Protein AF-A0A7C6RHB0-F1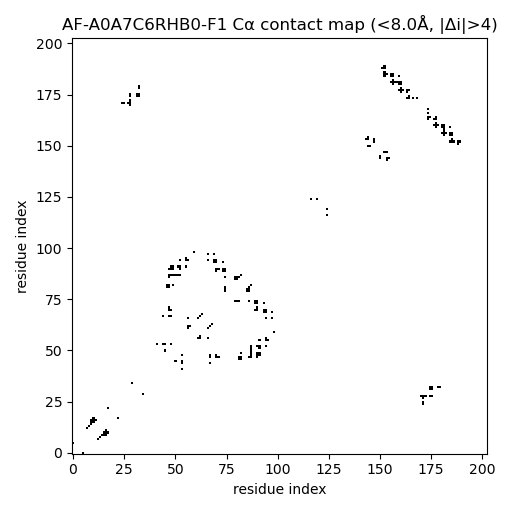 (afdb_monomer)

Foldseek 3Di:
DPPVVVVVCVCPVVVVPPDPVVVVLVVLLCCLQCVVVVVVVCVVCCQQQPDLRSVLCVVLDPCVPFLSVQLVVQCVVVVHDTNDPVSNVSSNVSSVVSSVVVVVVVVVCVVVVVVVLVPDDPVVNVVCVVCVVVVVVVVVLVVQCVPPPDNVLSVQLVVQLVVLCPDPDPNSCSSSCSNVVSVVRSVVVVVVVVVPPVVPPDD

Radius of gyration: 21.9 Å; Cα contacts (8 Å, |Δi|>4): 139; chains: 1; bounding box: 57×53×53 Å

Secondary structure (DSSP, 8-state):
--HHHHHHIIIIIS-----HHHHHHHHHHHHHHHHHHHHHHHHHHHHHHHHHHHHHHHHH--IIIIIHHHHHHHHHHTTPPTTSHHHHHHHHHHHHHHHHHHHHHHHHHHHHHHHHHHHS-HHHHHHHHHHHHHHHHHHHHHHHHHHSSSHHHHHHHHHHHHHHHTSSS-HHHHHHHHHHHHHHHHHHHHHHHHTTTTTSS--

Nearest PDB structures (foldseek):
  3t6g-assembly2_D  TM=3.014E-01  e=8.253E+00  Homo sapiens

Solvent-accessible surface area (backbone atoms only — not comparable to full-atom values): 10948 Å² total; per-residue (Å²): 127,65,72,74,51,52,61,51,35,43,24,70,71,68,62,62,55,77,50,73,67,49,53,51,47,54,48,50,29,48,44,58,59,43,47,64,52,66,59,50,49,57,69,68,44,33,55,60,24,32,75,69,23,41,56,54,35,67,73,71,46,64,38,82,87,49,43,49,57,45,24,52,52,46,19,60,76,67,74,36,58,76,73,35,74,66,16,28,56,42,13,32,53,38,43,53,53,50,50,56,52,48,52,52,51,51,52,52,50,50,58,51,48,55,52,51,58,71,74,47,57,69,70,61,54,54,49,47,67,73,43,47,65,62,49,53,53,50,51,51,52,52,48,48,35,70,69,34,96,46,52,67,34,38,52,48,16,51,52,49,21,53,56,39,60,70,47,99,59,60,68,50,58,27,47,30,48,15,51,53,49,12,52,51,51,22,50,52,51,51,55,60,65,53,62,65,63,73,69,73,79,74,128

Mean predicted aligned error: 12.33 Å

pLDDT: mean 76.4, std 14.57, range [35.47, 94.69]

S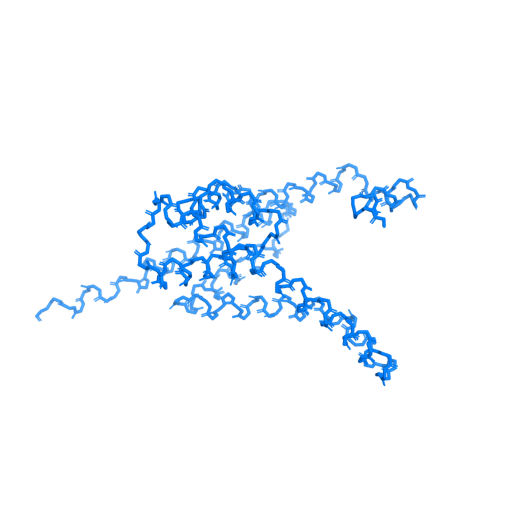equence (203 aa):
MPDHAAGLYLSFGLGAWPGIDAVRRAFLAIAAFVGVIWVIEPISYFPMLGVSGTYMSFLSGNIGNMRLPVVIACQNAVDAETATKKAEVVAVIGIAVSVIVNIGFVLAMVLLGTYILSVLPEFAVAMLKNYTLPAIFAAVFVMFINTAKQRLHAVVAIGVGLAILALPLSEVINVTAAGVSGIIASLLVATLTKAPEEKAGKN

Structure (mmCIF, N/CA/C/O backbone):
data_AF-A0A7C6RHB0-F1
#
_entry.id   AF-A0A7C6RHB0-F1
#
loop_
_atom_site.group_PDB
_atom_site.id
_atom_site.type_symbol
_atom_site.label_atom_id
_atom_site.label_alt_id
_atom_site.label_comp_id
_atom_site.label_asym_id
_atom_site.label_entity_id
_atom_site.label_seq_id
_atom_site.pdbx_PDB_ins_code
_atom_site.Cartn_x
_atom_site.Cartn_y
_atom_site.Cartn_z
_atom_site.occupancy
_atom_site.B_iso_or_equiv
_atom_site.a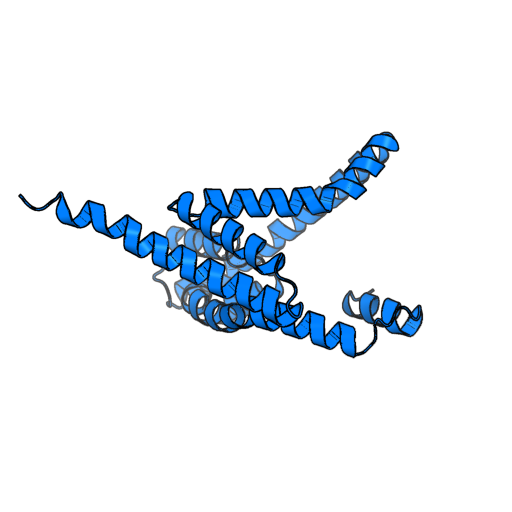uth_seq_id
_atom_site.auth_comp_id
_atom_site.auth_asym_id
_atom_site.auth_atom_id
_atom_site.pdbx_PDB_model_num
ATOM 1 N N . MET A 1 1 ? 11.726 -17.781 -6.786 1.00 45.25 1 MET A N 1
ATOM 2 C CA . MET A 1 1 ? 12.846 -17.079 -6.119 1.00 45.25 1 MET A CA 1
ATOM 3 C C . MET A 1 1 ? 12.223 -16.035 -5.214 1.00 45.25 1 MET A C 1
ATOM 5 O O . MET A 1 1 ? 11.311 -15.385 -5.697 1.00 45.25 1 MET A O 1
ATOM 9 N N . PRO A 1 2 ? 12.617 -15.914 -3.937 1.00 46.69 2 PRO A N 1
ATOM 10 C CA .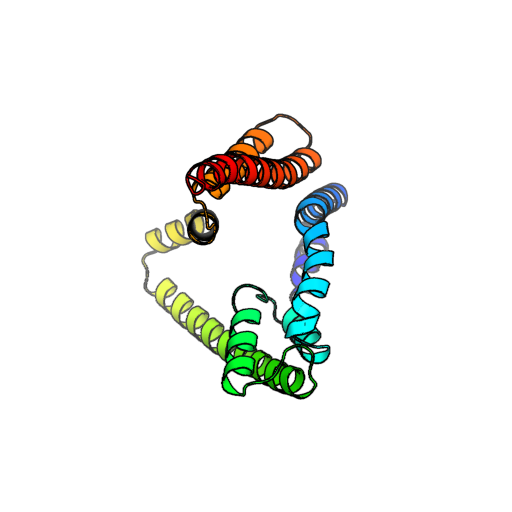 PRO A 1 2 ? 12.042 -14.900 -3.058 1.00 46.69 2 PRO A CA 1
ATOM 11 C C . PRO A 1 2 ? 12.389 -13.518 -3.620 1.00 46.69 2 PRO A C 1
ATOM 13 O O . PRO A 1 2 ? 13.541 -13.270 -3.971 1.00 46.69 2 PRO A O 1
ATOM 16 N N . ASP A 1 3 ? 11.405 -12.635 -3.745 1.00 47.16 3 ASP A N 1
ATOM 17 C CA . ASP A 1 3 ? 11.486 -11.404 -4.548 1.00 47.16 3 ASP A CA 1
ATOM 18 C C . ASP A 1 3 ? 12.577 -10.425 -4.067 1.00 47.16 3 ASP A C 1
ATOM 20 O O . ASP A 1 3 ? 13.119 -9.630 -4.834 1.00 47.16 3 ASP A O 1
ATOM 24 N N . HIS A 1 4 ? 12.998 -10.554 -2.807 1.00 50.59 4 HIS A N 1
ATOM 25 C CA . HIS A 1 4 ? 14.111 -9.809 -2.203 1.00 50.59 4 HIS A CA 1
ATOM 26 C C . HIS A 1 4 ? 15.481 -10.231 -2.761 1.00 50.59 4 HIS A C 1
ATOM 28 O O . HIS A 1 4 ? 16.419 -9.434 -2.809 1.00 50.59 4 HIS A O 1
ATOM 34 N N . ALA A 1 5 ? 15.602 -11.484 -3.206 1.00 53.75 5 ALA A N 1
ATOM 35 C CA . ALA A 1 5 ? 16.815 -11.999 -3.820 1.00 53.75 5 ALA A CA 1
ATOM 36 C C . ALA A 1 5 ? 16.984 -11.475 -5.245 1.00 53.75 5 ALA A C 1
ATOM 38 O O . ALA A 1 5 ? 18.115 -11.354 -5.684 1.00 53.75 5 ALA A O 1
ATOM 39 N N . ALA A 1 6 ? 15.909 -11.116 -5.955 1.00 59.97 6 ALA A N 1
ATOM 40 C CA . ALA A 1 6 ? 16.010 -10.618 -7.325 1.00 59.97 6 ALA A CA 1
ATOM 41 C C . ALA A 1 6 ? 16.743 -9.271 -7.385 1.00 59.97 6 ALA A C 1
ATOM 43 O O . ALA A 1 6 ? 17.676 -9.126 -8.165 1.00 59.97 6 ALA A O 1
ATOM 44 N N . GLY A 1 7 ? 16.398 -8.313 -6.519 1.00 65.00 7 GLY A N 1
ATOM 45 C CA . GLY A 1 7 ? 17.077 -7.011 -6.475 1.00 65.00 7 GLY A CA 1
ATOM 46 C C . GLY A 1 7 ? 18.545 -7.115 -6.046 1.00 65.00 7 GLY A C 1
ATOM 47 O O . GLY A 1 7 ? 19.418 -6.504 -6.662 1.00 65.00 7 GLY A O 1
ATOM 48 N N . LEU A 1 8 ? 18.831 -7.943 -5.036 1.00 69.69 8 LEU A N 1
ATOM 49 C CA . LEU A 1 8 ? 20.198 -8.207 -4.574 1.00 69.69 8 LEU A CA 1
ATOM 50 C C . LEU A 1 8 ? 21.012 -9.005 -5.603 1.00 69.69 8 LEU A C 1
ATOM 52 O O . LEU A 1 8 ? 22.188 -8.726 -5.794 1.00 69.69 8 LEU A O 1
ATOM 56 N N . TYR A 1 9 ? 20.398 -9.954 -6.308 1.00 72.12 9 TYR A N 1
ATOM 57 C CA . TYR A 1 9 ? 21.036 -10.739 -7.364 1.00 72.12 9 TYR A CA 1
ATOM 58 C C . TYR A 1 9 ? 21.281 -9.908 -8.625 1.00 72.12 9 TYR A C 1
ATOM 60 O O . TYR A 1 9 ? 22.355 -9.992 -9.205 1.00 72.12 9 TYR A O 1
ATOM 68 N N . LEU A 1 10 ? 20.347 -9.039 -9.018 1.00 70.56 10 LEU A N 1
ATOM 69 C CA . LEU A 1 10 ? 20.563 -8.067 -10.093 1.00 70.56 10 LEU A CA 1
ATOM 70 C C . LEU A 1 10 ? 21.722 -7.123 -9.743 1.00 70.56 10 LEU A C 1
ATOM 72 O O . LEU A 1 10 ? 22.604 -6.879 -10.560 1.00 70.56 10 LEU A O 1
ATOM 76 N N . SER A 1 11 ? 21.759 -6.659 -8.495 1.00 70.75 11 SER A N 1
ATOM 77 C CA . SER A 1 11 ? 22.781 -5.739 -8.000 1.00 70.75 11 SER A CA 1
ATOM 78 C C . SER A 1 11 ? 24.174 -6.367 -7.881 1.00 70.75 11 SER A C 1
ATOM 80 O O . SER A 1 11 ? 25.142 -5.832 -8.414 1.00 70.75 11 SER A O 1
ATOM 82 N N . PHE A 1 12 ? 24.288 -7.495 -7.176 1.00 76.62 12 PHE A N 1
ATOM 83 C CA . PHE A 1 12 ? 25.567 -8.108 -6.799 1.00 76.62 12 PHE A CA 1
ATOM 84 C C . PHE A 1 12 ? 25.925 -9.337 -7.641 1.00 76.62 12 PHE A C 1
ATOM 86 O O . PHE A 1 12 ? 27.103 -9.617 -7.829 1.00 76.62 12 PHE A O 1
ATOM 93 N N . GLY A 1 13 ? 24.933 -10.063 -8.162 1.00 75.00 13 GLY A N 1
ATOM 94 C CA . GLY A 1 13 ? 25.137 -11.229 -9.031 1.00 75.00 13 GLY A CA 1
ATOM 95 C C . GLY A 1 13 ? 25.341 -10.861 -10.504 1.00 75.00 13 GLY A C 1
ATOM 96 O O . GLY A 1 13 ? 26.200 -11.438 -11.160 1.00 75.00 13 GLY A O 1
ATOM 97 N N . LEU A 1 14 ? 24.593 -9.876 -11.013 1.00 77.00 14 LEU A N 1
ATOM 98 C CA . LEU A 1 14 ? 24.715 -9.338 -12.379 1.00 77.00 14 LEU A CA 1
ATOM 99 C C . LEU A 1 14 ? 25.527 -8.034 -12.450 1.00 77.00 14 LEU A C 1
ATOM 101 O O . LEU A 1 14 ? 25.676 -7.459 -13.525 1.00 77.00 14 LEU A O 1
ATOM 105 N N . GLY A 1 15 ? 26.056 -7.563 -11.316 1.00 75.31 15 GLY A N 1
ATOM 106 C CA . GLY A 1 15 ? 26.894 -6.364 -11.245 1.00 75.31 15 GLY A CA 1
ATOM 107 C C . GLY A 1 15 ? 26.161 -5.049 -11.533 1.00 75.31 15 GLY A C 1
ATOM 108 O O . GLY A 1 15 ? 26.818 -4.025 -11.700 1.00 75.31 15 GLY A O 1
ATOM 109 N N . ALA A 1 16 ? 24.823 -5.034 -11.567 1.00 76.81 16 ALA A N 1
ATOM 110 C CA . ALA A 1 16 ? 24.021 -3.835 -11.823 1.00 76.81 16 ALA A CA 1
ATOM 111 C C . ALA A 1 16 ? 23.843 -2.954 -10.569 1.00 76.81 16 ALA A C 1
ATOM 113 O O . ALA A 1 16 ? 22.800 -2.328 -10.387 1.00 76.81 16 ALA A O 1
ATOM 114 N N . TRP A 1 17 ? 24.834 -2.926 -9.670 1.00 79.19 17 TRP A N 1
ATOM 115 C CA . TRP A 1 17 ? 24.787 -2.127 -8.448 1.00 79.19 17 TRP A CA 1
ATOM 116 C C . TRP A 1 17 ? 24.847 -0.630 -8.791 1.00 79.19 17 TRP A C 1
ATOM 118 O O . TRP A 1 17 ? 25.877 -0.155 -9.273 1.00 79.19 17 TRP A O 1
ATOM 128 N N . PRO A 1 18 ? 23.794 0.151 -8.496 1.00 74.12 18 PRO A N 1
ATOM 129 C CA . PRO A 1 18 ? 23.730 1.563 -8.874 1.00 74.12 18 PRO A CA 1
ATOM 130 C C . PRO A 1 18 ? 24.576 2.480 -7.967 1.00 74.12 18 PRO A C 1
ATOM 132 O O . PRO A 1 18 ? 24.547 3.699 -8.118 1.00 74.12 18 PRO A O 1
ATOM 135 N N . GLY A 1 19 ? 25.331 1.918 -7.014 1.00 82.88 19 GLY A N 1
ATOM 136 C CA . GLY A 1 19 ? 26.093 2.673 -6.022 1.00 82.88 19 GLY A CA 1
ATOM 137 C C . GLY A 1 19 ? 25.243 3.103 -4.823 1.00 82.88 19 GLY A C 1
ATOM 138 O O . GLY A 1 19 ? 24.045 3.369 -4.936 1.00 82.88 19 GLY A O 1
ATOM 139 N N . ILE A 1 20 ? 25.877 3.220 -3.650 1.00 82.88 20 ILE A N 1
ATOM 140 C CA . ILE A 1 20 ? 25.197 3.637 -2.409 1.00 82.88 20 ILE A CA 1
ATOM 141 C C . ILE A 1 20 ? 24.566 5.034 -2.535 1.00 82.88 20 ILE A C 1
ATOM 143 O O . ILE A 1 20 ? 23.554 5.331 -1.901 1.00 82.88 20 ILE A O 1
ATOM 147 N N . ASP A 1 21 ? 25.128 5.870 -3.409 1.00 79.00 21 ASP A N 1
ATOM 148 C CA . ASP A 1 21 ? 24.669 7.228 -3.669 1.00 79.00 21 ASP A CA 1
ATOM 149 C C . ASP A 1 21 ? 23.313 7.297 -4.373 1.00 79.00 21 ASP A C 1
ATOM 151 O O . ASP A 1 21 ? 22.496 8.157 -4.039 1.00 79.00 21 ASP A O 1
ATOM 155 N N . ALA A 1 22 ? 23.047 6.389 -5.310 1.00 78.69 22 ALA A N 1
ATOM 156 C CA . ALA A 1 22 ? 21.744 6.292 -5.956 1.00 78.69 22 ALA A CA 1
ATOM 157 C C . ALA A 1 22 ? 20.700 5.731 -4.982 1.00 78.69 22 ALA A C 1
ATOM 159 O O . ALA A 1 22 ? 19.603 6.276 -4.863 1.00 78.69 22 ALA A O 1
ATOM 160 N N . VAL A 1 23 ? 21.076 4.700 -4.215 1.00 82.56 23 VAL A N 1
ATOM 161 C CA . VAL A 1 23 ? 20.200 4.074 -3.214 1.00 82.56 23 VAL A CA 1
ATOM 162 C C . VAL A 1 23 ? 19.770 5.084 -2.153 1.00 82.56 23 VAL A C 1
ATOM 164 O O . VAL A 1 23 ? 18.578 5.208 -1.881 1.00 82.56 23 VAL A O 1
ATOM 167 N N . ARG A 1 24 ? 20.708 5.863 -1.591 1.00 82.31 24 ARG A N 1
ATOM 168 C CA . ARG A 1 24 ? 20.370 6.873 -0.574 1.00 82.31 24 ARG A CA 1
ATOM 169 C C . ARG A 1 24 ? 19.457 7.966 -1.124 1.00 82.31 24 ARG A C 1
ATOM 171 O O . ARG A 1 24 ? 18.553 8.387 -0.415 1.00 82.31 24 ARG A O 1
ATOM 178 N N . ARG A 1 25 ? 19.662 8.420 -2.369 1.00 77.12 25 ARG A N 1
ATOM 179 C CA . ARG A 1 25 ? 18.833 9.468 -2.991 1.00 77.12 25 ARG A CA 1
ATOM 180 C C . ARG A 1 25 ? 17.415 8.972 -3.247 1.00 77.12 25 ARG A C 1
ATOM 182 O O . ARG A 1 25 ? 16.468 9.653 -2.865 1.00 77.12 25 ARG A O 1
ATOM 189 N N . ALA A 1 26 ? 17.280 7.776 -3.818 1.00 75.50 26 ALA A N 1
ATOM 190 C CA . ALA A 1 26 ? 15.985 7.145 -4.049 1.00 75.50 26 ALA A CA 1
ATOM 191 C C . ALA A 1 26 ? 15.242 6.891 -2.729 1.00 75.50 26 ALA A C 1
ATOM 193 O O . ALA A 1 26 ? 14.066 7.228 -2.606 1.00 75.50 26 ALA A O 1
ATOM 194 N N . PHE A 1 27 ? 15.941 6.371 -1.715 1.00 82.56 27 PHE A N 1
ATOM 195 C CA . PHE A 1 27 ? 15.366 6.163 -0.390 1.00 82.56 27 PHE A CA 1
ATOM 196 C C . PHE A 1 27 ? 14.894 7.476 0.235 1.00 82.56 27 PHE A C 1
ATOM 198 O O . PHE A 1 27 ? 13.757 7.542 0.686 1.00 82.56 27 PHE A O 1
ATOM 205 N N . LEU A 1 28 ? 15.724 8.528 0.233 1.00 81.50 28 LEU A N 1
ATOM 206 C CA . LEU A 1 28 ? 15.347 9.807 0.837 1.00 81.50 28 LEU A CA 1
ATOM 207 C C . LEU A 1 28 ? 14.154 10.446 0.120 1.00 81.50 28 LEU A C 1
ATOM 209 O O . LEU A 1 28 ? 13.281 10.994 0.784 1.00 81.50 28 LEU A O 1
ATOM 213 N N . ALA A 1 29 ? 14.089 10.348 -1.211 1.00 74.06 29 ALA A N 1
ATOM 214 C CA . ALA A 1 29 ? 12.965 10.861 -1.989 1.00 74.06 29 ALA A CA 1
ATOM 215 C C . ALA A 1 29 ? 11.649 10.145 -1.634 1.00 74.06 29 ALA A C 1
ATOM 217 O 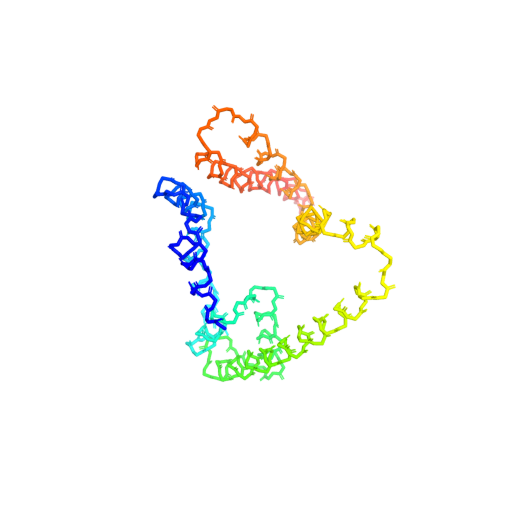O . ALA A 1 29 ? 10.636 10.799 -1.386 1.00 74.06 29 ALA A O 1
ATOM 218 N N . ILE A 1 30 ? 11.668 8.810 -1.539 1.00 73.88 30 ILE A N 1
ATOM 219 C CA . ILE A 1 30 ? 10.487 8.024 -1.149 1.00 73.88 30 ILE A CA 1
ATOM 220 C C . ILE A 1 30 ? 10.128 8.279 0.318 1.00 73.88 30 ILE A C 1
ATOM 222 O O . ILE A 1 30 ? 8.962 8.497 0.635 1.00 73.88 30 ILE A O 1
ATOM 226 N N . ALA A 1 31 ? 11.115 8.285 1.214 1.00 78.88 31 ALA A N 1
ATOM 227 C CA . ALA A 1 31 ? 10.911 8.516 2.639 1.00 78.88 31 ALA A CA 1
ATOM 228 C C . ALA A 1 31 ? 10.342 9.911 2.913 1.00 78.88 31 ALA A C 1
ATOM 230 O O . ALA A 1 31 ? 9.486 10.061 3.776 1.00 78.88 31 ALA A O 1
ATOM 231 N N . ALA A 1 32 ? 10.758 10.928 2.163 1.00 75.44 32 ALA A N 1
ATOM 232 C CA . ALA A 1 32 ? 10.217 12.269 2.318 1.00 75.44 32 ALA A CA 1
ATOM 233 C C . ALA A 1 32 ? 8.780 12.398 1.784 1.00 75.44 32 ALA A C 1
ATOM 235 O O . ALA A 1 32 ? 7.982 13.139 2.353 1.00 75.44 32 ALA A O 1
ATOM 236 N N . PHE A 1 33 ? 8.429 11.652 0.731 1.00 68.69 33 PHE A N 1
ATOM 237 C CA . PHE A 1 33 ? 7.073 11.638 0.179 1.00 68.69 33 PHE A CA 1
ATOM 238 C C . PHE A 1 33 ? 6.092 10.798 1.017 1.00 68.69 33 PHE A C 1
ATOM 240 O O . PHE A 1 33 ? 4.991 11.248 1.325 1.00 68.69 33 PHE A O 1
ATOM 247 N N . VAL A 1 34 ? 6.487 9.583 1.409 1.00 72.88 34 VAL A N 1
ATOM 248 C CA . VAL A 1 34 ? 5.608 8.590 2.057 1.00 72.88 34 VAL A CA 1
ATOM 249 C C . VAL A 1 34 ? 5.798 8.539 3.574 1.00 72.88 34 VAL A C 1
ATOM 251 O O . VAL A 1 34 ? 4.915 8.072 4.284 1.00 72.88 34 VAL A O 1
ATOM 254 N N . GLY A 1 35 ? 6.911 9.034 4.118 1.00 76.69 35 GLY A N 1
ATOM 255 C CA . GLY A 1 35 ? 7.276 8.829 5.526 1.00 76.69 35 GLY A CA 1
ATOM 256 C C . GLY A 1 35 ? 6.275 9.392 6.531 1.00 76.69 35 GLY A C 1
ATOM 257 O O . GLY A 1 35 ? 6.061 8.791 7.578 1.00 76.69 35 GLY A O 1
ATOM 258 N N . VAL A 1 36 ? 5.600 10.497 6.202 1.00 75.06 36 VAL A N 1
ATOM 259 C CA . VAL A 1 36 ? 4.525 11.050 7.044 1.00 75.06 36 VAL A CA 1
ATOM 260 C C . VAL A 1 36 ? 3.297 10.135 7.025 1.00 75.06 36 VAL 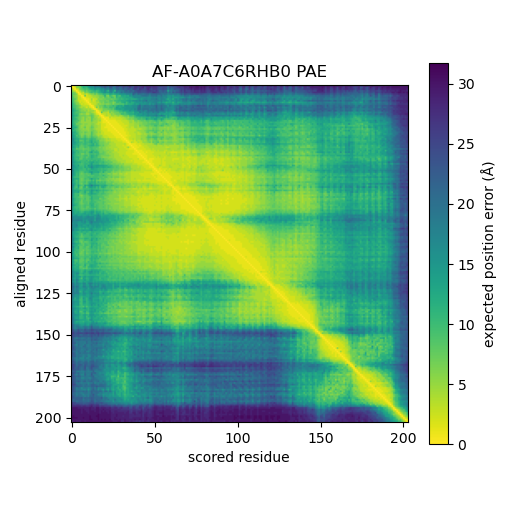A C 1
ATOM 262 O O . VAL A 1 36 ? 2.759 9.785 8.076 1.00 75.06 36 VAL A O 1
ATOM 265 N N . ILE A 1 37 ? 2.888 9.697 5.832 1.00 74.75 37 ILE A N 1
ATOM 266 C CA . ILE A 1 37 ? 1.766 8.769 5.627 1.00 74.75 37 ILE A CA 1
ATOM 267 C C . ILE A 1 37 ? 2.040 7.443 6.347 1.00 74.75 37 ILE A C 1
ATOM 269 O O . ILE A 1 37 ? 1.142 6.893 6.974 1.00 74.75 37 ILE A O 1
ATOM 273 N N . TRP A 1 38 ? 3.294 6.992 6.361 1.00 79.00 38 TRP A N 1
ATOM 274 C CA . TRP A 1 38 ? 3.714 5.747 7.000 1.00 79.00 38 TRP A CA 1
ATOM 275 C C . TRP A 1 38 ? 3.451 5.702 8.513 1.00 79.00 38 TRP A C 1
ATOM 277 O O . TRP A 1 38 ? 3.230 4.626 9.062 1.00 79.00 38 TRP A O 1
ATOM 287 N N . VAL A 1 39 ? 3.425 6.857 9.185 1.00 81.31 39 VAL A N 1
ATOM 288 C CA . VAL A 1 39 ? 3.076 6.961 10.613 1.00 81.31 39 VAL A CA 1
ATOM 289 C C . VAL A 1 39 ? 1.576 7.182 10.807 1.00 81.31 39 VAL A C 1
ATOM 291 O O . VAL A 1 39 ? 0.972 6.609 11.713 1.00 81.31 39 VAL A O 1
ATOM 294 N N . ILE A 1 40 ? 0.959 8.000 9.954 1.00 80.44 40 ILE A N 1
ATOM 295 C CA . ILE A 1 40 ? -0.452 8.384 10.089 1.00 80.44 40 ILE A CA 1
ATOM 296 C C . ILE A 1 40 ? -1.391 7.224 9.733 1.00 80.44 40 ILE A C 1
ATOM 298 O O . ILE A 1 40 ? -2.408 7.035 10.402 1.00 80.44 40 ILE A O 1
ATOM 302 N N . GLU A 1 41 ? -1.066 6.434 8.708 1.00 83.94 41 GLU A N 1
ATOM 303 C CA . GLU A 1 41 ? -1.917 5.344 8.219 1.00 83.94 41 GLU A CA 1
ATOM 304 C C . GLU A 1 41 ? -2.173 4.253 9.263 1.00 83.94 41 GLU A C 1
ATOM 306 O O . GLU A 1 41 ? -3.346 3.961 9.510 1.00 83.94 41 GLU A O 1
ATOM 311 N N . PRO A 1 42 ? -1.150 3.669 9.925 1.00 82.38 42 PRO A N 1
ATOM 312 C CA . PRO A 1 42 ? -1.387 2.670 10.959 1.00 82.38 42 PRO A CA 1
ATOM 313 C C . PRO A 1 42 ? -2.307 3.195 12.058 1.00 82.38 42 PRO A C 1
ATOM 315 O O . PRO A 1 42 ? -3.272 2.527 12.409 1.00 82.38 42 PRO A O 1
ATOM 318 N N . ILE A 1 43 ? -2.061 4.413 12.550 1.00 86.81 43 ILE A N 1
ATOM 319 C CA . ILE A 1 43 ? -2.849 5.024 13.631 1.00 86.81 43 ILE A CA 1
ATOM 320 C C . ILE A 1 43 ? -4.303 5.231 13.192 1.00 86.81 43 ILE A C 1
ATOM 322 O O . ILE A 1 43 ? -5.225 4.982 13.964 1.00 86.81 43 ILE A O 1
ATOM 326 N N . SER A 1 44 ? -4.508 5.653 11.944 1.00 86.19 44 SER A N 1
ATOM 327 C CA . SER A 1 44 ? -5.837 5.945 11.398 1.00 86.19 44 SER A CA 1
ATOM 328 C C . SER A 1 44 ? -6.656 4.682 11.131 1.00 86.19 44 SER A C 1
ATOM 330 O O . SER A 1 44 ? -7.868 4.677 11.338 1.00 86.19 44 SER A O 1
ATOM 332 N N . TYR A 1 45 ? -6.016 3.601 10.679 1.00 87.44 45 TYR A N 1
ATOM 333 C CA . TYR A 1 45 ? -6.716 2.361 10.339 1.00 87.44 45 TYR A CA 1
ATOM 334 C C . TYR A 1 45 ? -6.866 1.403 11.521 1.00 87.44 45 TYR A C 1
ATOM 336 O O . TYR A 1 45 ? -7.793 0.590 11.529 1.00 87.44 45 TYR A O 1
ATOM 344 N N . PHE A 1 46 ? -6.005 1.507 12.536 1.00 87.50 46 PHE A N 1
ATOM 345 C CA . PHE A 1 46 ? -6.008 0.609 13.689 1.00 87.50 46 PHE A CA 1
ATOM 346 C C . PHE A 1 46 ? -7.379 0.467 14.380 1.00 87.50 46 PHE A C 1
ATOM 348 O O . PHE A 1 46 ? -7.773 -0.674 14.630 1.00 87.50 46 PHE A O 1
ATOM 355 N N . PRO A 1 47 ? -8.166 1.540 14.621 1.00 86.06 47 PRO A N 1
ATOM 356 C CA . PRO A 1 47 ? -9.476 1.415 15.267 1.00 86.06 47 PRO A CA 1
ATOM 357 C C . PRO A 1 47 ? -10.476 0.555 14.483 1.00 86.06 47 PRO A C 1
ATOM 359 O O . PRO A 1 47 ? -11.351 -0.074 15.077 1.00 86.06 47 PRO A O 1
ATOM 362 N N . MET A 1 48 ? -10.351 0.523 13.153 1.00 86.12 48 MET A N 1
ATOM 363 C CA . MET A 1 48 ? -11.243 -0.244 12.282 1.00 86.12 48 MET A CA 1
ATOM 364 C C . MET A 1 48 ? -10.756 -1.673 12.063 1.00 86.12 48 MET A C 1
ATOM 366 O O . MET A 1 48 ? -11.574 -2.586 11.991 1.00 86.12 48 MET A O 1
ATOM 370 N N . LEU A 1 49 ? -9.440 -1.877 11.960 1.00 86.94 49 LEU A N 1
ATOM 371 C CA . LEU A 1 49 ? -8.850 -3.175 11.620 1.00 86.94 49 LEU A CA 1
ATOM 372 C C . LEU A 1 49 ? -8.555 -4.056 12.848 1.00 86.94 49 LEU A C 1
ATOM 374 O O . LEU A 1 49 ? -8.541 -5.280 12.722 1.00 86.94 49 LEU A O 1
ATOM 378 N N . GLY A 1 50 ? -8.283 -3.465 14.015 1.00 87.88 50 GLY A N 1
ATOM 379 C CA . GLY A 1 50 ? -7.797 -4.187 15.196 1.00 87.88 50 GLY A CA 1
ATOM 380 C C . GLY A 1 50 ? -6.365 -4.716 15.036 1.00 87.88 50 GLY A C 1
ATOM 381 O O . GLY A 1 50 ? -5.688 -4.431 14.045 1.00 87.88 50 GLY A O 1
ATOM 382 N N . VAL A 1 51 ? -5.871 -5.498 15.999 1.00 88.00 51 VAL A N 1
ATOM 383 C CA . VAL A 1 51 ? -4.460 -5.935 16.036 1.00 88.00 51 VAL A CA 1
ATOM 384 C C . VAL A 1 51 ? -4.167 -6.914 14.901 1.00 88.00 51 VAL A C 1
ATOM 386 O O . VAL A 1 51 ? -3.252 -6.711 14.099 1.00 88.00 51 VAL A O 1
ATOM 389 N N . SER A 1 52 ? -4.974 -7.971 14.807 1.00 86.56 52 SER A N 1
ATOM 390 C CA . SER A 1 52 ? -4.769 -9.031 13.816 1.00 86.56 52 SER A CA 1
ATOM 391 C C . SER A 1 52 ? -5.083 -8.553 12.393 1.00 86.56 52 SER A C 1
ATOM 393 O O . SER A 1 52 ? -4.331 -8.846 11.459 1.00 86.56 52 SER A O 1
ATOM 395 N N . GLY A 1 53 ? -6.135 -7.744 12.225 1.00 86.44 53 GLY A N 1
ATOM 396 C CA . GLY A 1 53 ? -6.499 -7.182 10.926 1.00 86.44 53 GLY A CA 1
ATOM 397 C C . GLY A 1 53 ? -5.464 -6.186 10.407 1.00 86.44 53 GLY A C 1
ATOM 398 O O . GLY A 1 53 ? -5.167 -6.184 9.211 1.00 86.44 53 GLY A O 1
ATOM 399 N N . THR A 1 54 ? -4.847 -5.399 11.294 1.00 88.81 54 THR A N 1
ATOM 400 C CA . THR A 1 54 ? -3.729 -4.513 10.939 1.00 88.81 54 THR A CA 1
ATOM 401 C C . THR A 1 54 ? -2.556 -5.331 10.404 1.00 88.81 54 THR A C 1
ATOM 403 O O . THR A 1 54 ? -2.099 -5.077 9.293 1.00 88.81 54 THR A O 1
ATOM 406 N N . TYR A 1 55 ? -2.128 -6.376 11.119 1.00 89.31 55 TYR A N 1
ATOM 407 C CA . TYR A 1 55 ? -1.038 -7.243 10.660 1.00 89.31 55 TYR A CA 1
ATOM 408 C C . TYR A 1 55 ? -1.297 -7.831 9.262 1.00 89.31 55 TYR A C 1
ATOM 410 O O . TYR A 1 55 ? -0.463 -7.694 8.365 1.00 89.31 55 TYR A O 1
ATOM 418 N N . MET A 1 56 ? -2.478 -8.418 9.038 1.00 88.81 56 MET A N 1
ATOM 419 C CA . MET A 1 56 ? -2.826 -8.991 7.731 1.00 88.81 56 MET A CA 1
ATOM 420 C C . MET A 1 56 ? -2.913 -7.931 6.625 1.00 88.81 56 MET A C 1
ATOM 422 O O . MET A 1 56 ? -2.465 -8.167 5.502 1.00 88.81 56 MET A O 1
ATOM 426 N N . SER A 1 57 ? -3.467 -6.757 6.930 1.00 87.56 57 SER A N 1
ATOM 427 C CA . SER A 1 57 ? -3.640 -5.678 5.953 1.00 87.56 57 SER A CA 1
ATOM 428 C C . SER A 1 57 ? -2.306 -5.065 5.532 1.00 87.56 57 SER A C 1
ATOM 430 O O . SER A 1 57 ? -2.119 -4.789 4.350 1.00 87.56 57 SER A O 1
ATOM 432 N N . PHE A 1 58 ? -1.356 -4.904 6.457 1.00 87.25 58 PHE A N 1
ATOM 433 C CA . PHE A 1 58 ? -0.017 -4.402 6.135 1.00 87.25 58 PHE A CA 1
ATOM 434 C C . PHE A 1 58 ? 0.816 -5.404 5.333 1.00 87.25 58 PHE A C 1
ATOM 436 O O . PHE A 1 58 ? 1.578 -4.987 4.465 1.00 87.25 58 PHE A O 1
ATOM 443 N N . LEU A 1 59 ? 0.637 -6.709 5.555 1.00 87.50 59 LEU A N 1
ATOM 444 C CA . LEU A 1 59 ? 1.286 -7.731 4.730 1.00 87.50 59 LEU A CA 1
ATOM 445 C C . LEU A 1 59 ? 0.680 -7.832 3.331 1.00 87.50 59 LEU A C 1
ATOM 447 O O . LEU A 1 59 ? 1.404 -7.984 2.352 1.00 87.50 59 LEU A O 1
ATOM 451 N N . SER A 1 60 ? -0.647 -7.759 3.224 1.00 84.19 60 SER A N 1
ATOM 452 C CA . SER A 1 60 ? -1.314 -7.875 1.929 1.00 84.19 60 SER A CA 1
ATOM 453 C C . SER A 1 60 ? -1.299 -6.579 1.112 1.00 84.19 60 SER A C 1
ATOM 455 O O . SER A 1 60 ? -1.503 -6.640 -0.103 1.00 84.19 60 SER A O 1
ATOM 457 N N . GLY A 1 61 ? -1.142 -5.423 1.752 1.00 85.69 61 GLY A N 1
ATOM 458 C CA . GLY A 1 61 ? -1.245 -4.119 1.112 1.00 85.69 61 GLY A CA 1
ATOM 459 C C . GLY A 1 61 ? -2.664 -3.752 0.657 1.00 85.69 61 GLY A C 1
ATOM 460 O O . GLY A 1 61 ? -3.665 -4.379 1.017 1.00 85.69 61 GLY A O 1
ATOM 461 N N . ASN A 1 62 ? -2.739 -2.684 -0.145 1.00 85.69 62 ASN A N 1
ATOM 462 C CA . ASN A 1 62 ? -3.974 -2.103 -0.689 1.00 85.69 62 ASN A CA 1
ATOM 463 C C . ASN A 1 62 ? -5.060 -1.818 0.374 1.00 85.69 62 ASN A C 1
ATOM 465 O O . ASN A 1 62 ? -6.253 -2.072 0.171 1.00 85.69 62 ASN A O 1
ATOM 469 N N . ILE A 1 63 ? -4.622 -1.310 1.532 1.00 87.75 63 ILE A N 1
ATOM 470 C CA . ILE A 1 63 ? -5.467 -1.133 2.717 1.00 87.75 63 ILE A CA 1
ATOM 471 C C . ILE A 1 63 ? -6.595 -0.140 2.428 1.00 87.75 63 ILE A C 1
ATOM 473 O O . ILE A 1 63 ? -7.764 -0.509 2.507 1.00 87.75 63 ILE A O 1
ATOM 477 N N . GLY A 1 64 ? -6.249 1.090 2.037 1.00 82.19 64 GLY A N 1
ATOM 478 C CA . GLY A 1 64 ? -7.214 2.178 1.863 1.00 82.19 64 GLY A CA 1
ATOM 479 C C . GLY A 1 64 ? -8.234 1.954 0.743 1.00 82.19 64 GLY A C 1
ATOM 480 O O . GLY A 1 64 ? -9.406 2.266 0.929 1.00 82.19 64 GLY A O 1
ATOM 481 N N . ASN A 1 65 ? -7.834 1.371 -0.396 1.00 83.62 65 ASN A N 1
ATOM 482 C CA . ASN A 1 65 ? -8.746 1.261 -1.544 1.00 83.62 65 ASN A CA 1
ATOM 483 C C . ASN A 1 65 ? -9.644 0.021 -1.500 1.00 83.62 65 ASN A C 1
ATOM 485 O O . ASN A 1 65 ? -10.690 0.019 -2.140 1.00 83.62 65 ASN A O 1
ATOM 489 N N . MET A 1 66 ? -9.241 -1.045 -0.798 1.00 88.19 66 MET A N 1
ATOM 490 C CA . MET A 1 66 ? -9.974 -2.314 -0.846 1.00 88.19 66 MET A CA 1
ATOM 491 C C . MET A 1 66 ? -10.203 -2.947 0.525 1.00 88.19 66 MET A C 1
ATOM 493 O O . MET A 1 66 ? -11.320 -3.368 0.808 1.00 88.19 66 MET A O 1
ATOM 497 N N . ARG A 1 67 ? -9.193 -3.025 1.401 1.00 90.56 67 ARG A N 1
ATOM 498 C CA . ARG A 1 67 ? -9.359 -3.729 2.690 1.00 90.56 67 ARG A CA 1
ATOM 499 C C . ARG A 1 67 ? -10.253 -2.953 3.650 1.00 90.56 67 ARG A C 1
ATOM 501 O O . ARG A 1 67 ? -11.172 -3.525 4.224 1.00 90.56 67 ARG A O 1
ATOM 508 N N . LEU A 1 68 ? -10.017 -1.652 3.779 1.00 91.38 68 LEU A N 1
ATOM 509 C CA . LEU A 1 68 ? -10.791 -0.770 4.640 1.00 91.38 68 LEU A CA 1
ATOM 510 C C . LEU A 1 68 ? -12.286 -0.750 4.269 1.00 91.38 68 LEU A C 1
ATOM 512 O O . LEU A 1 68 ? -13.095 -1.009 5.158 1.00 91.38 68 LEU A O 1
ATOM 516 N N . PRO A 1 69 ? -12.697 -0.537 3.000 1.00 91.19 69 PRO A N 1
ATOM 517 C CA . PRO A 1 69 ? -14.115 -0.581 2.643 1.00 91.19 69 PRO A CA 1
ATOM 518 C C . PRO A 1 69 ? -14.755 -1.961 2.842 1.00 91.19 69 PRO A C 1
ATOM 520 O O . PRO A 1 69 ? -15.913 -2.022 3.247 1.00 91.19 69 PRO A O 1
ATOM 523 N N . VAL A 1 70 ? -14.023 -3.064 2.629 1.00 92.44 70 VAL A N 1
ATOM 524 C CA . VAL A 1 70 ? -14.533 -4.413 2.945 1.00 92.44 70 VAL A CA 1
ATOM 525 C C . VAL A 1 70 ? -14.797 -4.558 4.441 1.00 92.44 70 VAL A C 1
ATOM 527 O O . VAL A 1 70 ? -15.854 -5.043 4.826 1.00 92.44 70 VAL A O 1
ATOM 530 N N . VAL A 1 71 ? -13.874 -4.098 5.289 1.00 93.31 71 VAL A N 1
ATOM 531 C CA . VAL A 1 71 ? -14.041 -4.147 6.747 1.00 93.31 71 VAL A CA 1
ATOM 532 C C . VAL A 1 71 ? -15.243 -3.325 7.195 1.00 93.31 71 VAL A C 1
ATOM 534 O O . VAL A 1 71 ? -16.057 -3.838 7.958 1.00 93.31 71 VAL A O 1
ATOM 537 N N . ILE A 1 72 ? -15.402 -2.105 6.673 1.00 91.88 72 ILE A N 1
ATOM 538 C CA . ILE A 1 72 ? -16.570 -1.255 6.948 1.00 91.88 72 ILE A CA 1
ATOM 539 C C . ILE A 1 72 ? -17.861 -1.983 6.553 1.00 91.88 72 ILE A C 1
ATOM 541 O O . ILE A 1 72 ? -18.801 -2.048 7.339 1.00 91.88 72 ILE A O 1
ATOM 545 N N . ALA A 1 73 ? -17.909 -2.573 5.355 1.00 93.81 73 ALA A N 1
ATOM 546 C CA . ALA A 1 73 ? -19.083 -3.304 4.885 1.00 93.81 73 ALA A CA 1
ATOM 547 C C . ALA A 1 73 ? -19.398 -4.523 5.768 1.00 93.81 73 ALA A C 1
ATOM 549 O O . ALA A 1 73 ? -20.556 -4.744 6.118 1.00 93.81 73 ALA A O 1
ATOM 550 N N . CYS A 1 74 ? -18.380 -5.287 6.171 1.00 92.62 74 CYS A N 1
ATOM 551 C CA . CYS A 1 74 ? -18.546 -6.433 7.058 1.00 92.62 74 CYS A CA 1
ATOM 552 C C . CYS A 1 74 ? -19.017 -6.017 8.457 1.00 92.62 74 CYS A C 1
ATOM 554 O O . CYS A 1 74 ? -19.913 -6.659 8.994 1.00 92.62 74 CYS A O 1
ATOM 556 N N . GLN A 1 75 ? -18.449 -4.954 9.036 1.00 92.81 75 GLN A N 1
ATOM 557 C CA . GLN A 1 75 ? -18.844 -4.433 10.351 1.00 92.81 75 GLN A CA 1
ATOM 558 C C . GLN A 1 75 ? -20.281 -3.898 10.340 1.00 92.81 75 GLN A C 1
ATOM 560 O O . GLN A 1 75 ? -21.044 -4.205 11.256 1.00 92.81 75 GLN A O 1
ATOM 565 N N . ASN A 1 76 ? -20.671 -3.194 9.273 1.00 92.94 76 ASN A N 1
ATOM 566 C CA . ASN A 1 76 ? -22.042 -2.720 9.075 1.00 92.94 76 ASN A CA 1
ATOM 567 C C . ASN A 1 76 ? -23.035 -3.877 8.900 1.00 92.94 76 ASN A C 1
ATOM 569 O O . ASN A 1 76 ? -24.133 -3.821 9.432 1.00 92.94 76 ASN A O 1
ATOM 573 N N . ALA A 1 77 ? -22.658 -4.950 8.198 1.00 93.12 77 ALA A N 1
ATOM 574 C CA . ALA A 1 77 ? -23.543 -6.097 7.967 1.00 93.12 77 ALA A CA 1
ATOM 575 C C . ALA A 1 77 ? -23.923 -6.861 9.248 1.00 93.12 77 ALA A C 1
ATOM 577 O O . ALA A 1 77 ? -24.883 -7.628 9.247 1.00 93.12 77 ALA A O 1
ATOM 578 N N . VAL A 1 78 ? -23.157 -6.687 10.327 1.00 91.31 78 VAL A N 1
ATOM 579 C CA . VAL A 1 78 ? -23.396 -7.348 11.615 1.00 91.31 78 VAL A CA 1
ATOM 580 C C . VAL A 1 78 ? -23.726 -6.363 12.734 1.00 91.31 78 VAL A C 1
ATOM 582 O O . VAL A 1 78 ? -23.744 -6.784 13.894 1.00 91.31 78 VAL A O 1
ATOM 585 N N . ASP A 1 79 ? -23.916 -5.078 12.420 1.00 90.50 79 ASP A N 1
ATOM 586 C CA . ASP A 1 79 ? -24.091 -3.988 13.387 1.00 90.50 79 ASP A CA 1
ATOM 587 C C . ASP A 1 79 ? -23.057 -4.064 14.526 1.00 90.50 79 ASP A C 1
ATOM 589 O O . ASP A 1 79 ? -23.381 -4.167 15.714 1.00 90.50 79 ASP A O 1
ATOM 593 N N . ALA A 1 80 ? -21.774 -4.151 14.163 1.00 89.50 80 ALA A N 1
ATOM 594 C CA . ALA A 1 80 ? -20.680 -4.131 15.126 1.00 89.50 80 ALA A CA 1
ATOM 595 C C . ALA A 1 80 ? -20.120 -2.715 15.261 1.00 89.50 80 ALA A C 1
ATOM 597 O O . ALA A 1 80 ? -19.649 -2.123 14.295 1.00 89.50 80 ALA A O 1
ATOM 598 N N . GLU A 1 81 ? -20.123 -2.202 16.488 1.00 86.50 81 GLU A N 1
ATOM 599 C CA . GLU A 1 81 ? -19.547 -0.900 16.804 1.00 86.50 81 GLU A CA 1
ATOM 600 C C . GLU A 1 81 ? -18.013 -0.952 16.689 1.00 86.50 81 GLU A C 1
ATOM 602 O O . GLU A 1 81 ? -17.375 -1.922 17.123 1.00 86.50 81 GLU A O 1
ATOM 607 N N . THR A 1 82 ? -17.411 0.067 16.073 1.00 83.12 82 THR A N 1
ATOM 608 C CA . THR A 1 82 ? -15.959 0.150 15.849 1.00 83.12 82 THR A CA 1
ATOM 609 C C . THR A 1 82 ? -15.192 0.069 17.174 1.00 83.12 82 THR A C 1
ATOM 611 O O . THR A 1 82 ? -15.682 0.498 18.214 1.00 83.12 82 THR A O 1
ATOM 614 N N . ALA A 1 83 ? -13.978 -0.490 17.149 1.00 82.50 83 ALA A N 1
ATOM 615 C CA . ALA A 1 83 ? -13.147 -0.729 18.335 1.00 82.50 83 ALA A CA 1
ATOM 616 C C . ALA A 1 83 ? -13.730 -1.710 19.384 1.00 82.50 83 ALA A C 1
ATOM 618 O O . ALA A 1 83 ? -13.224 -1.796 20.503 1.00 82.50 83 ALA A O 1
ATOM 619 N N . THR A 1 84 ? -14.742 -2.512 19.028 1.00 88.75 84 THR A N 1
ATOM 620 C CA . THR A 1 84 ? -15.208 -3.644 19.852 1.00 88.75 84 THR A CA 1
ATOM 621 C C . THR A 1 84 ? -14.562 -4.970 19.436 1.00 88.75 84 THR A C 1
ATOM 623 O O . THR A 1 84 ? -14.164 -5.158 18.286 1.00 88.75 84 THR A O 1
ATOM 626 N N . LYS A 1 85 ? -14.535 -5.960 20.345 1.00 87.75 85 LYS A N 1
ATOM 627 C CA . LYS A 1 85 ? -14.060 -7.327 20.027 1.00 87.75 85 LYS A CA 1
ATOM 628 C C . LYS A 1 85 ? -14.842 -7.969 18.876 1.00 87.75 85 LYS A C 1
ATOM 630 O O . LYS A 1 85 ? -14.268 -8.690 18.067 1.00 87.75 85 LYS A O 1
ATOM 635 N N . LYS A 1 86 ? -16.152 -7.706 18.792 1.00 87.94 86 LYS A N 1
ATOM 636 C CA . LYS A 1 86 ? -17.012 -8.206 17.708 1.00 87.94 86 LYS A CA 1
ATOM 637 C C . LYS A 1 86 ? -16.584 -7.613 16.361 1.00 87.94 86 LYS A C 1
ATOM 639 O O . LYS A 1 86 ? -16.443 -8.359 15.395 1.00 87.94 86 LYS A O 1
ATOM 644 N N . ALA A 1 87 ? -16.334 -6.303 16.314 1.00 89.12 87 ALA A N 1
ATOM 645 C CA . ALA A 1 87 ? -15.866 -5.619 15.111 1.00 89.12 87 ALA A CA 1
ATOM 646 C C . ALA A 1 87 ? -14.478 -6.099 14.665 1.00 89.12 87 ALA A C 1
ATOM 648 O O . ALA A 1 87 ? -14.259 -6.256 13.465 1.00 89.12 87 ALA A O 1
ATOM 649 N N . GLU A 1 88 ? -13.573 -6.386 15.606 1.00 90.75 88 GLU A N 1
ATOM 650 C CA . GLU A 1 88 ? -12.241 -6.921 15.298 1.00 90.75 88 GLU A CA 1
ATOM 651 C C . GLU A 1 88 ? -12.312 -8.325 14.682 1.00 90.75 88 GLU A C 1
ATOM 653 O O . GLU A 1 88 ? -11.712 -8.566 13.637 1.00 90.75 88 GLU A O 1
ATOM 658 N N . VAL A 1 89 ? -13.088 -9.245 15.267 1.00 92.31 89 VAL A N 1
ATOM 659 C CA . VAL A 1 89 ? -13.238 -10.609 14.722 1.00 92.31 89 VAL A CA 1
ATOM 660 C C . VAL A 1 89 ? -13.791 -10.571 13.296 1.00 92.31 89 VAL A C 1
ATOM 662 O O . VAL A 1 89 ? -13.289 -11.253 12.403 1.00 92.31 89 VAL A O 1
ATOM 665 N N . VAL A 1 90 ? -14.804 -9.738 13.067 1.00 93.00 90 VAL A N 1
ATOM 666 C CA . VAL A 1 90 ? -15.444 -9.588 11.756 1.00 93.00 90 VAL A CA 1
ATOM 667 C C . VAL A 1 90 ? -14.498 -8.925 10.753 1.00 93.00 90 VAL A C 1
ATOM 669 O O . VAL A 1 90 ? -14.430 -9.366 9.605 1.00 93.00 90 VAL A O 1
ATOM 672 N N . ALA A 1 91 ? -13.717 -7.928 11.182 1.00 92.25 91 ALA A N 1
ATOM 673 C CA . ALA A 1 91 ? -12.692 -7.300 10.353 1.00 92.25 91 ALA A CA 1
ATOM 674 C C . ALA A 1 91 ? -11.642 -8.315 9.892 1.00 92.25 91 ALA A C 1
ATOM 676 O O . ALA A 1 91 ? -11.335 -8.375 8.704 1.00 92.25 91 ALA A O 1
ATOM 677 N N . VAL A 1 92 ? -11.133 -9.152 10.800 1.00 93.06 92 VAL A N 1
ATOM 678 C CA . VAL A 1 92 ? -10.126 -10.177 10.484 1.00 93.06 92 VAL A CA 1
ATOM 679 C C . VAL A 1 92 ? -10.647 -11.165 9.443 1.00 93.06 92 VAL A C 1
ATOM 681 O O . VAL A 1 92 ? -9.961 -11.433 8.457 1.00 93.06 92 VAL A O 1
ATOM 684 N N . ILE A 1 93 ? -11.873 -11.667 9.615 1.00 93.88 93 ILE A N 1
ATOM 685 C CA . ILE A 1 93 ? -12.495 -12.588 8.652 1.00 93.88 93 ILE A CA 1
ATOM 686 C C . ILE A 1 93 ? -12.685 -11.894 7.297 1.00 93.88 93 ILE A C 1
ATOM 688 O O . ILE A 1 93 ? -12.320 -12.454 6.263 1.00 93.88 93 ILE A O 1
ATOM 692 N N . GLY A 1 94 ? -13.199 -10.660 7.297 1.00 93.12 94 GLY A N 1
ATOM 693 C CA . GLY A 1 94 ? -13.395 -9.869 6.082 1.00 93.12 94 GLY A CA 1
ATOM 694 C C . GLY A 1 94 ? -12.090 -9.635 5.319 1.00 93.12 94 GLY A C 1
ATOM 695 O O . GLY A 1 94 ? -12.035 -9.837 4.105 1.00 93.12 94 GLY A O 1
ATOM 696 N N . ILE A 1 95 ? -11.012 -9.288 6.027 1.00 94.12 95 ILE A N 1
ATOM 697 C CA . ILE A 1 95 ? -9.679 -9.109 5.441 1.00 94.12 95 ILE A CA 1
ATOM 698 C C . ILE A 1 95 ? -9.169 -10.433 4.876 1.00 94.12 95 ILE A C 1
ATOM 700 O O . ILE A 1 95 ? -8.756 -10.462 3.720 1.00 94.12 95 ILE A O 1
ATOM 704 N N . ALA A 1 96 ? -9.239 -11.532 5.631 1.00 93.56 96 ALA A N 1
ATOM 705 C CA . ALA A 1 96 ? -8.754 -12.835 5.180 1.00 93.56 96 ALA A CA 1
ATOM 706 C C . ALA A 1 96 ? -9.447 -13.296 3.887 1.00 93.56 96 ALA A C 1
ATOM 708 O O . ALA A 1 96 ? -8.781 -13.654 2.912 1.00 93.56 96 ALA A O 1
ATOM 709 N N . VAL A 1 97 ? -10.781 -13.211 3.836 1.00 94.38 97 VAL A N 1
ATOM 710 C CA . VAL A 1 97 ? -11.561 -13.547 2.633 1.00 94.38 97 VAL A CA 1
ATOM 711 C C . VAL A 1 97 ? -11.197 -12.616 1.482 1.00 94.38 97 VAL A C 1
ATOM 713 O O . VAL A 1 97 ? -10.938 -13.072 0.368 1.00 94.38 97 VAL A O 1
ATOM 716 N N . SER A 1 98 ? -11.107 -11.314 1.752 1.00 94.69 98 SER A N 1
ATOM 717 C CA . SER A 1 98 ? -10.696 -10.331 0.757 1.00 94.69 98 SER A CA 1
ATOM 718 C C . SER A 1 98 ? -9.323 -10.683 0.172 1.00 94.69 98 SER A C 1
ATOM 720 O O . SER A 1 98 ? -9.096 -10.482 -1.022 1.00 94.69 98 SER A O 1
ATOM 722 N N . VAL A 1 99 ? -8.363 -11.151 0.982 1.00 93.38 99 VAL A N 1
ATOM 723 C CA . VAL A 1 99 ? -7.000 -11.484 0.523 1.00 93.38 99 VAL A CA 1
ATOM 724 C C . VAL A 1 99 ? -7.048 -12.658 -0.440 1.00 93.38 99 VAL A C 1
ATOM 726 O O . VAL A 1 99 ? -6.525 -12.552 -1.547 1.00 93.38 99 VAL A O 1
ATOM 729 N N . ILE A 1 100 ? -7.742 -13.728 -0.058 1.00 94.31 100 ILE A N 1
ATOM 730 C CA . ILE A 1 100 ? -7.887 -14.934 -0.880 1.00 94.31 100 ILE A CA 1
ATOM 731 C C . ILE A 1 100 ? -8.550 -14.600 -2.220 1.00 94.31 100 ILE A C 1
ATOM 733 O O . ILE A 1 100 ? -8.034 -14.966 -3.277 1.00 94.31 100 ILE A O 1
ATOM 737 N N . VAL A 1 101 ? -9.659 -13.857 -2.190 1.00 94.44 101 VAL A N 1
ATOM 738 C CA . VAL A 1 101 ? -10.387 -13.463 -3.405 1.00 94.44 101 VAL A CA 1
ATOM 739 C C . VAL A 1 101 ? -9.513 -12.588 -4.301 1.00 94.44 101 VAL A C 1
ATOM 741 O O . VAL A 1 101 ? -9.438 -12.822 -5.506 1.00 94.44 101 VAL A O 1
ATOM 744 N N . ASN A 1 102 ? -8.802 -11.615 -3.728 1.00 93.19 102 ASN A N 1
ATOM 745 C CA . ASN A 1 102 ? -7.918 -10.742 -4.493 1.00 93.19 102 ASN A CA 1
ATOM 746 C C . ASN A 1 102 ? -6.795 -11.521 -5.189 1.00 93.19 102 ASN A C 1
ATOM 748 O O . ASN A 1 102 ? -6.566 -11.301 -6.374 1.00 93.19 102 ASN A O 1
ATOM 752 N N . ILE A 1 103 ? -6.154 -12.465 -4.495 1.00 92.69 103 ILE A N 1
ATOM 753 C CA . ILE A 1 103 ? -5.127 -13.329 -5.093 1.00 92.69 103 ILE A CA 1
ATOM 754 C C . ILE A 1 103 ? -5.720 -14.152 -6.242 1.00 92.69 103 ILE A C 1
ATOM 756 O O . ILE A 1 103 ? -5.115 -14.221 -7.310 1.00 92.69 103 ILE A O 1
ATOM 760 N N . GLY A 1 104 ? -6.915 -14.722 -6.061 1.00 94.69 104 GLY A N 1
ATOM 761 C CA . GLY A 1 104 ? -7.602 -15.477 -7.111 1.00 94.69 104 GLY A CA 1
ATOM 762 C C . GLY A 1 104 ? -7.860 -14.643 -8.370 1.00 94.69 104 GLY A C 1
ATOM 763 O O . GLY A 1 104 ? -7.548 -15.079 -9.478 1.00 94.69 104 GLY A O 1
ATOM 764 N N . PHE A 1 105 ? -8.358 -13.414 -8.208 1.00 93.88 105 PHE A N 1
ATOM 765 C CA . PHE A 1 105 ? -8.581 -12.497 -9.329 1.00 93.88 105 PHE A CA 1
ATOM 766 C C . PHE A 1 105 ? -7.283 -12.063 -10.008 1.00 93.88 105 PHE A C 1
ATOM 768 O O . PHE A 1 105 ? -7.222 -12.038 -11.235 1.00 93.88 105 PHE A O 1
ATOM 775 N N . VAL A 1 106 ? -6.243 -11.741 -9.235 1.00 92.50 106 VAL A N 1
ATOM 776 C CA . VAL A 1 106 ? -4.934 -11.372 -9.791 1.00 92.50 106 VAL A CA 1
ATOM 777 C C . VAL A 1 106 ? -4.354 -12.534 -10.590 1.00 92.50 106 VAL A C 1
ATOM 779 O O . VAL A 1 106 ? -3.897 -12.328 -11.710 1.00 92.50 106 VAL A O 1
ATOM 782 N N . LEU A 1 107 ? -4.436 -13.761 -10.072 1.00 94.38 107 LEU A N 1
ATOM 783 C CA . LEU A 1 107 ? -3.975 -14.950 -10.782 1.00 94.38 107 LEU A CA 1
ATOM 784 C C . LEU A 1 107 ? -4.730 -15.145 -12.102 1.00 94.38 107 LEU A C 1
ATOM 786 O O . LEU A 1 107 ? -4.101 -15.320 -13.144 1.00 94.38 107 LEU A O 1
ATOM 790 N N . ALA A 1 108 ? -6.062 -15.061 -12.079 1.00 94.44 108 ALA A N 1
ATOM 791 C CA . ALA A 1 108 ? -6.878 -15.167 -13.286 1.00 94.44 108 ALA A CA 1
ATOM 792 C C . ALA A 1 108 ? -6.523 -14.076 -14.311 1.00 94.44 108 ALA A C 1
ATOM 794 O O . ALA A 1 108 ? -6.343 -14.376 -15.489 1.00 94.44 108 ALA A O 1
ATOM 795 N N . MET A 1 109 ? -6.352 -12.829 -13.864 1.00 92.06 109 MET A N 1
ATOM 796 C CA . MET A 1 109 ? -5.944 -11.708 -14.715 1.00 92.06 109 MET A CA 1
ATOM 797 C C . MET A 1 109 ? -4.561 -11.909 -15.330 1.00 92.06 109 MET A C 1
ATOM 799 O O . MET A 1 109 ? -4.370 -11.584 -16.497 1.00 92.06 109 MET A O 1
ATOM 803 N N . VAL A 1 110 ? -3.603 -12.460 -14.584 1.00 92.94 110 VAL A N 1
ATOM 804 C CA . VAL A 1 110 ? -2.265 -12.757 -15.112 1.00 92.94 110 VAL A CA 1
ATOM 805 C C . VAL A 1 110 ? -2.340 -13.849 -16.178 1.00 92.94 110 VAL A C 1
ATOM 807 O O . VAL A 1 110 ? -1.771 -13.671 -17.250 1.00 92.94 110 VAL A O 1
ATOM 810 N N . LEU A 1 111 ? -3.073 -14.939 -15.931 1.00 93.62 111 LEU A N 1
ATOM 811 C CA . LEU A 1 111 ? -3.233 -16.032 -16.900 1.00 93.62 111 LEU A CA 1
ATOM 812 C C . LEU A 1 111 ? -3.966 -15.586 -18.173 1.00 93.62 111 LEU A C 1
ATOM 814 O O . LEU A 1 111 ? -3.569 -15.936 -19.282 1.00 93.62 111 LEU A O 1
ATOM 818 N N . LEU A 1 112 ? -5.023 -14.786 -18.028 1.00 93.38 112 LEU A N 1
ATOM 819 C CA . LEU A 1 112 ? -5.731 -14.206 -19.168 1.00 93.38 112 LEU A CA 1
ATOM 820 C C . LEU A 1 112 ? -4.855 -13.192 -19.907 1.00 93.38 112 LEU A C 1
ATOM 822 O O . LEU A 1 112 ? -4.819 -13.190 -21.134 1.00 93.38 112 LEU A O 1
ATOM 826 N N . GLY A 1 113 ? -4.117 -12.358 -19.175 1.00 88.62 113 GLY A N 1
ATOM 827 C CA . GLY A 1 113 ? -3.215 -11.361 -19.739 1.00 88.62 113 GLY A CA 1
ATOM 828 C C . GLY A 1 113 ? -2.104 -11.993 -20.572 1.00 88.62 113 GLY A C 1
ATOM 829 O O . GLY A 1 113 ? -1.846 -11.539 -21.683 1.00 88.62 113 GLY A O 1
ATOM 830 N N . THR A 1 114 ? -1.483 -13.073 -20.093 1.00 88.81 114 THR A N 1
ATOM 831 C CA . THR A 1 114 ? -0.448 -13.786 -20.857 1.00 88.81 114 THR A CA 1
ATOM 832 C C . THR A 1 114 ? -1.009 -14.447 -22.111 1.00 88.81 114 THR A C 1
ATOM 834 O O . THR A 1 114 ? -0.362 -14.390 -23.155 1.00 88.81 114 THR A O 1
ATOM 837 N N . TYR A 1 115 ? -2.219 -15.008 -22.046 1.00 90.94 115 TYR A N 1
ATOM 838 C CA . TYR A 1 115 ? -2.899 -15.559 -23.219 1.00 90.94 115 TYR A CA 1
ATOM 839 C C . TYR A 1 115 ? -3.256 -14.477 -24.248 1.00 90.94 115 TYR A C 1
ATOM 841 O O . TYR A 1 115 ? -3.003 -14.636 -25.436 1.00 90.94 115 TYR A O 1
ATOM 849 N N . ILE A 1 116 ? -3.791 -13.334 -23.815 1.00 88.69 116 ILE A N 1
ATOM 850 C CA . ILE A 1 116 ? -4.100 -12.220 -24.724 1.00 88.69 116 ILE A CA 1
ATOM 851 C C . ILE A 1 116 ? -2.823 -11.721 -25.410 1.00 88.69 116 ILE A C 1
ATOM 853 O O . ILE A 1 116 ? -2.820 -11.475 -26.616 1.00 88.69 116 ILE A O 1
ATOM 857 N N . LEU A 1 117 ? -1.722 -11.615 -24.662 1.00 87.19 117 LEU A N 1
ATOM 858 C CA . LEU A 1 117 ? -0.434 -11.191 -25.208 1.00 87.19 117 LEU A CA 1
ATOM 859 C C . LEU A 1 117 ? 0.143 -12.172 -26.237 1.00 87.19 117 LEU A C 1
ATOM 861 O O . LEU A 1 117 ? 0.883 -11.723 -27.106 1.00 87.19 117 LEU A O 1
ATOM 865 N N . SER A 1 118 ? -0.175 -13.471 -26.170 1.00 87.25 118 SER A N 1
ATOM 866 C CA . SER A 1 118 ? 0.320 -14.455 -27.144 1.00 87.25 118 SER A CA 1
ATOM 867 C C . SER A 1 118 ? -0.453 -14.457 -28.465 1.00 87.25 118 SER A C 1
ATOM 869 O O . SER A 1 118 ? 0.084 -14.891 -29.481 1.00 87.25 118 SER A O 1
ATOM 871 N N . VAL A 1 119 ? -1.693 -13.961 -28.466 1.00 91.94 119 VAL A N 1
ATOM 872 C CA . VAL A 1 119 ? -2.546 -13.863 -29.665 1.00 91.94 119 VAL A CA 1
ATOM 873 C C . VAL A 1 119 ? -2.391 -12.505 -30.367 1.00 91.94 119 VAL A C 1
ATOM 875 O O . VAL A 1 119 ? -2.724 -12.365 -31.544 1.00 91.94 119 VAL A O 1
ATOM 878 N N . LEU A 1 120 ? -1.879 -11.488 -29.667 1.00 88.88 120 LEU A N 1
ATOM 879 C CA . LEU A 1 120 ? -1.683 -10.149 -30.222 1.00 88.88 120 LEU A CA 1
ATOM 880 C C . LEU A 1 120 ? -0.492 -10.089 -31.205 1.00 88.88 120 LEU A C 1
ATOM 882 O O . LEU A 1 120 ? 0.558 -10.671 -30.936 1.00 88.88 120 LEU A O 1
ATOM 886 N N . PRO A 1 121 ? -0.593 -9.315 -32.304 1.00 89.94 121 PRO A N 1
ATOM 887 C CA . PRO A 1 121 ? 0.539 -9.064 -33.193 1.00 89.94 121 PRO A CA 1
ATOM 888 C C . PRO A 1 121 ? 1.655 -8.280 -32.485 1.00 89.94 121 PRO A C 1
ATOM 890 O O . PRO A 1 121 ? 1.391 -7.430 -31.629 1.00 89.94 121 PRO A O 1
ATOM 893 N N . GLU A 1 122 ? 2.907 -8.509 -32.895 1.00 87.56 122 GLU A N 1
ATOM 894 C CA . GLU A 1 122 ? 4.109 -7.954 -32.244 1.00 87.56 122 GLU A CA 1
ATOM 895 C C . GLU A 1 122 ? 4.071 -6.428 -32.075 1.00 87.56 122 GLU A C 1
ATOM 897 O O . GLU A 1 122 ? 4.476 -5.905 -31.035 1.00 87.56 122 GLU A O 1
ATOM 902 N N . PHE A 1 123 ? 3.512 -5.711 -33.056 1.00 88.44 123 PHE A N 1
ATOM 903 C CA . PHE A 1 123 ? 3.340 -4.259 -32.992 1.00 88.44 123 PHE A CA 1
ATOM 904 C C . PHE A 1 123 ? 2.492 -3.818 -31.786 1.00 88.44 123 PHE A C 1
ATOM 906 O O . PHE A 1 123 ? 2.859 -2.883 -31.074 1.00 88.44 123 PHE A O 1
ATOM 913 N N . ALA A 1 124 ? 1.384 -4.509 -31.507 1.00 85.00 124 ALA A N 1
ATOM 914 C CA . ALA A 1 124 ? 0.502 -4.167 -30.394 1.00 85.00 124 ALA A CA 1
ATOM 915 C C . ALA A 1 124 ? 1.162 -4.463 -29.037 1.00 85.00 124 ALA A C 1
ATOM 917 O O . ALA A 1 124 ? 1.032 -3.673 -28.102 1.00 85.00 124 ALA A O 1
ATOM 918 N N . VAL A 1 125 ? 1.931 -5.553 -28.940 1.00 84.94 125 VAL A N 1
ATOM 919 C CA . VAL A 1 125 ? 2.690 -5.902 -27.727 1.00 84.94 125 VAL A CA 1
ATOM 920 C C . VAL A 1 125 ? 3.780 -4.866 -27.437 1.00 84.94 125 VAL A C 1
ATOM 922 O O . VAL A 1 125 ? 3.961 -4.470 -26.283 1.00 84.94 125 VAL A O 1
ATOM 925 N N . ALA A 1 126 ? 4.488 -4.395 -28.467 1.00 85.31 126 ALA A N 1
ATOM 926 C CA . ALA A 1 126 ? 5.500 -3.348 -28.329 1.00 85.31 126 ALA A CA 1
ATOM 927 C C . ALA A 1 126 ? 4.889 -2.026 -27.835 1.00 85.31 126 ALA A C 1
ATOM 929 O O . ALA A 1 126 ? 5.415 -1.408 -26.906 1.00 85.31 126 ALA A O 1
ATOM 930 N N . MET A 1 127 ? 3.740 -1.631 -28.392 1.00 85.25 127 MET A N 1
ATOM 931 C CA . MET A 1 127 ? 3.005 -0.448 -27.937 1.00 85.25 127 MET A CA 1
ATOM 932 C C . MET A 1 127 ? 2.544 -0.597 -26.486 1.00 85.25 127 MET A C 1
ATOM 934 O O . MET A 1 127 ? 2.737 0.322 -25.691 1.00 85.25 127 MET A O 1
ATOM 938 N N . LEU A 1 128 ? 2.011 -1.762 -26.101 1.00 84.56 128 LEU A N 1
ATOM 939 C CA . LEU A 1 128 ? 1.609 -2.009 -24.718 1.00 84.56 128 LEU A CA 1
ATOM 940 C C . LEU A 1 128 ? 2.793 -1.809 -23.767 1.00 84.56 128 LEU A C 1
ATOM 942 O O . LEU A 1 128 ? 2.685 -1.042 -22.817 1.00 84.56 128 LEU A O 1
ATOM 946 N N . LYS A 1 129 ? 3.949 -2.423 -24.043 1.00 82.12 129 LYS A N 1
ATOM 947 C CA . LYS A 1 129 ? 5.142 -2.313 -23.185 1.00 82.12 129 LYS A CA 1
ATOM 948 C C . LYS A 1 129 ? 5.610 -0.867 -23.006 1.00 82.12 129 LYS A C 1
ATOM 950 O O . LYS A 1 129 ? 5.892 -0.462 -21.882 1.00 82.12 129 LYS A O 1
ATOM 955 N N . ASN A 1 130 ? 5.635 -0.086 -24.085 1.00 85.25 130 ASN A N 1
ATOM 956 C CA . ASN A 1 130 ? 6.126 1.293 -24.053 1.00 85.25 130 ASN A CA 1
ATOM 957 C C . ASN A 1 130 ? 5.148 2.268 -23.378 1.00 85.25 130 ASN A C 1
ATOM 959 O O . ASN A 1 130 ? 5.583 3.222 -22.735 1.00 85.25 130 ASN A O 1
ATOM 963 N N . TYR A 1 131 ? 3.836 2.029 -23.483 1.00 84.50 131 TYR A N 1
ATOM 964 C CA . TYR A 1 131 ? 2.811 2.939 -22.956 1.00 84.50 131 TYR A CA 1
ATOM 965 C C . TYR A 1 131 ? 2.148 2.477 -21.653 1.00 84.50 131 TYR A C 1
ATOM 967 O O . TYR A 1 131 ? 1.408 3.255 -21.053 1.00 84.50 131 TYR A O 1
ATOM 975 N N . THR A 1 132 ? 2.437 1.268 -21.158 1.00 83.44 132 THR A N 1
ATOM 976 C CA . THR A 1 132 ? 1.857 0.758 -19.899 1.00 83.44 132 THR A CA 1
ATOM 977 C C . THR A 1 132 ? 2.188 1.667 -18.719 1.00 83.44 132 THR A C 1
ATOM 979 O O . THR A 1 132 ? 1.295 2.031 -17.958 1.00 83.44 132 THR A O 1
ATOM 982 N N . LEU A 1 133 ? 3.452 2.078 -18.572 1.00 77.88 133 LEU A N 1
ATOM 983 C CA . LEU A 1 133 ? 3.866 2.905 -17.439 1.00 77.88 133 LEU A CA 1
ATOM 984 C C . LEU A 1 133 ? 3.188 4.297 -17.458 1.00 77.88 133 LEU A C 1
ATOM 986 O O . LEU A 1 133 ? 2.558 4.646 -16.457 1.00 77.88 133 LEU A O 1
ATOM 990 N N . PRO A 1 134 ? 3.201 5.059 -18.575 1.00 78.31 134 PRO A N 1
ATOM 991 C CA . PRO A 1 134 ? 2.410 6.286 -18.699 1.00 78.31 134 PRO A CA 1
ATOM 992 C C . PRO A 1 134 ? 0.909 6.089 -18.450 1.00 78.31 134 PRO A C 1
ATOM 994 O O . PRO A 1 134 ? 0.289 6.919 -17.790 1.00 78.31 134 PRO A O 1
ATOM 997 N N . ALA A 1 135 ? 0.320 4.996 -18.944 1.00 78.00 135 ALA A N 1
ATOM 998 C CA . ALA A 1 135 ? -1.104 4.716 -18.773 1.00 78.00 135 ALA A CA 1
ATOM 999 C C . ALA A 1 135 ? -1.478 4.471 -17.303 1.00 78.00 135 ALA A C 1
ATOM 1001 O O . ALA A 1 135 ? -2.508 4.968 -16.849 1.00 78.00 135 ALA A O 1
ATOM 1002 N N . ILE A 1 136 ? -0.631 3.771 -16.540 1.00 76.94 136 ILE A N 1
ATOM 1003 C CA . ILE A 1 136 ? -0.834 3.569 -15.098 1.00 76.94 136 ILE A CA 1
ATOM 1004 C C . ILE A 1 136 ? -0.803 4.914 -14.367 1.00 76.94 136 ILE A C 1
ATOM 1006 O O . ILE A 1 136 ? -1.711 5.206 -13.588 1.00 76.94 136 ILE A O 1
ATOM 1010 N N . PHE A 1 137 ? 0.184 5.770 -14.646 1.00 74.81 137 PHE A N 1
ATOM 1011 C CA . PHE A 1 137 ? 0.245 7.099 -14.031 1.00 74.81 137 PHE A CA 1
ATOM 1012 C C . PHE A 1 137 ? -0.936 7.991 -14.433 1.00 74.81 137 PHE A C 1
ATOM 1014 O O . PHE A 1 137 ? -1.483 8.691 -13.581 1.00 74.81 137 PHE A O 1
ATOM 1021 N N . ALA A 1 138 ? -1.384 7.929 -15.689 1.00 72.31 138 ALA A N 1
ATOM 1022 C CA . ALA A 1 138 ? -2.573 8.643 -16.147 1.00 72.31 138 ALA A CA 1
ATOM 1023 C C . ALA A 1 138 ? -3.852 8.150 -15.444 1.00 72.31 138 ALA A C 1
ATOM 1025 O O . ALA A 1 138 ? -4.686 8.958 -15.037 1.00 72.31 138 ALA A O 1
ATOM 1026 N N . ALA A 1 139 ? -4.000 6.839 -15.238 1.00 73.81 139 ALA A N 1
ATOM 1027 C CA . ALA A 1 139 ? -5.128 6.275 -14.501 1.00 73.81 139 ALA A CA 1
ATOM 1028 C C . ALA A 1 139 ? -5.131 6.722 -13.031 1.00 73.81 139 ALA A C 1
ATOM 1030 O O . ALA A 1 139 ? -6.169 7.131 -12.511 1.00 73.81 139 ALA A O 1
ATOM 1031 N N . VAL A 1 140 ? -3.965 6.718 -12.377 1.00 71.50 140 VAL A N 1
ATOM 1032 C CA . VAL A 1 140 ? -3.803 7.234 -11.008 1.00 71.50 140 VAL A CA 1
ATOM 1033 C C . VAL A 1 140 ? -4.139 8.727 -10.941 1.00 71.50 140 VAL A C 1
ATOM 1035 O O . VAL A 1 140 ? -4.846 9.158 -10.032 1.00 71.50 140 VAL A O 1
ATOM 1038 N N . PHE A 1 141 ? -3.710 9.515 -11.928 1.00 68.81 141 PHE A N 1
ATOM 1039 C CA . PHE A 1 141 ? -4.054 10.934 -12.043 1.00 68.81 141 PHE A CA 1
ATOM 1040 C C . PHE A 1 141 ? -5.574 11.153 -12.113 1.00 68.81 141 PHE A C 1
ATOM 1042 O O . PHE A 1 141 ? -6.128 11.946 -11.350 1.00 68.81 141 PHE A O 1
ATOM 1049 N N . VAL A 1 142 ? -6.274 10.396 -12.964 1.00 73.00 142 VAL A N 1
ATOM 1050 C CA . VAL A 1 142 ? -7.743 10.447 -13.064 1.00 73.00 142 VAL A CA 1
ATOM 1051 C C . VAL A 1 142 ? -8.408 10.003 -11.757 1.00 73.00 142 VAL A C 1
ATOM 1053 O O . VAL A 1 142 ? -9.390 10.614 -11.331 1.00 73.00 142 VAL A O 1
ATOM 1056 N N . MET A 1 143 ? -7.866 8.984 -11.086 1.00 66.31 143 MET A N 1
ATOM 1057 C CA . MET A 1 143 ? -8.361 8.519 -9.788 1.00 66.31 143 MET A CA 1
ATOM 1058 C C . MET A 1 143 ? -8.288 9.626 -8.729 1.00 66.31 143 MET A C 1
ATOM 1060 O O . MET A 1 143 ? -9.266 9.854 -8.021 1.00 66.31 143 MET A O 1
ATOM 1064 N N . PHE A 1 144 ? -7.181 10.369 -8.652 1.00 66.06 144 PHE A N 1
ATOM 1065 C CA . PHE A 1 144 ? -7.059 11.496 -7.723 1.00 66.06 144 PHE A CA 1
ATOM 1066 C C . PHE A 1 144 ? -8.035 12.635 -8.037 1.00 66.06 144 PHE A C 1
ATOM 1068 O O . PHE A 1 144 ? -8.608 13.212 -7.114 1.00 66.06 144 PHE A O 1
ATOM 1075 N N . ILE A 1 145 ? -8.283 12.929 -9.318 1.00 66.56 145 ILE A N 1
ATOM 1076 C CA . ILE A 1 145 ? -9.275 13.939 -9.723 1.00 66.56 145 ILE A CA 1
ATOM 1077 C C . ILE A 1 145 ? -10.694 13.525 -9.329 1.00 66.56 145 ILE A C 1
ATOM 1079 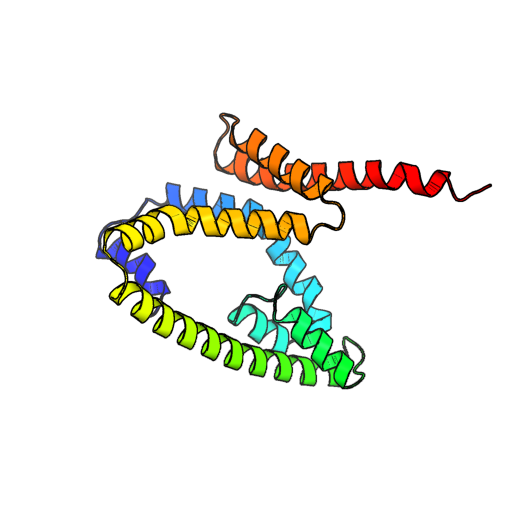O O . ILE A 1 145 ? -11.466 14.361 -8.860 1.00 66.56 145 ILE A O 1
ATOM 1083 N N . ASN A 1 146 ? -11.046 12.254 -9.523 1.00 64.94 146 ASN A N 1
ATOM 1084 C CA . ASN A 1 146 ? -12.396 11.761 -9.262 1.00 64.94 146 ASN A CA 1
ATOM 1085 C C . ASN A 1 146 ? -12.679 11.538 -7.771 1.00 64.94 146 ASN A C 1
ATOM 1087 O O . ASN A 1 146 ? -13.812 11.729 -7.338 1.00 64.94 146 ASN A O 1
ATOM 1091 N N . THR A 1 147 ? -11.667 11.170 -6.984 1.00 61.97 147 THR A N 1
ATOM 1092 C CA . THR A 1 147 ? -11.792 10.986 -5.529 1.00 61.97 147 THR A CA 1
ATOM 1093 C C . THR A 1 147 ? -11.761 12.319 -4.773 1.00 61.97 147 THR A C 1
ATOM 1095 O O . THR A 1 147 ? -12.334 12.433 -3.686 1.00 61.97 147 THR A O 1
ATOM 1098 N N . ALA A 1 148 ? -11.138 13.362 -5.331 1.00 59.03 148 ALA A N 1
ATOM 1099 C CA . ALA A 1 148 ? -11.171 14.688 -4.733 1.00 59.03 148 ALA A CA 1
ATOM 1100 C C . ALA A 1 148 ? -12.595 15.266 -4.782 1.00 59.03 148 ALA A C 1
ATOM 1102 O O . ALA A 1 148 ? -13.126 15.572 -5.849 1.00 59.03 148 ALA A O 1
ATOM 1103 N N . LYS A 1 149 ? -13.189 15.510 -3.603 1.00 55.22 149 LYS A N 1
ATOM 1104 C CA . LYS A 1 149 ? -14.486 16.206 -3.441 1.00 55.22 149 LYS A CA 1
ATOM 1105 C C . LYS A 1 149 ? -14.558 17.549 -4.188 1.00 55.22 149 LYS A C 1
ATOM 1107 O O . LYS A 1 149 ? -15.648 18.045 -4.443 1.00 55.22 149 LYS A O 1
ATOM 1112 N N . GLN A 1 150 ? -13.411 18.137 -4.518 1.00 59.00 150 GLN A N 1
ATOM 1113 C CA . GLN A 1 150 ? -13.264 19.372 -5.277 1.00 59.00 150 GLN A CA 1
ATOM 1114 C C . GLN A 1 150 ? -12.195 19.156 -6.357 1.00 59.00 150 GLN A C 1
ATOM 1116 O O . GLN A 1 150 ? -10.998 19.156 -6.070 1.00 59.00 150 GLN A O 1
ATOM 1121 N N . ARG A 1 151 ? -12.623 18.986 -7.616 1.00 59.69 151 ARG A N 1
ATOM 1122 C CA . ARG A 1 151 ? -11.739 18.735 -8.777 1.00 59.69 151 ARG A CA 1
ATOM 1123 C C . ARG A 1 151 ? -10.629 19.785 -8.923 1.00 59.69 151 ARG A C 1
ATOM 1125 O O . ARG A 1 151 ? -9.530 19.465 -9.364 1.00 59.69 151 ARG A O 1
ATOM 1132 N N . LEU A 1 152 ? -10.899 21.019 -8.490 1.00 61.06 152 LEU A N 1
ATOM 1133 C CA . LEU A 1 152 ? -9.941 22.124 -8.480 1.00 61.06 152 LEU A CA 1
ATOM 1134 C C . LEU A 1 152 ? -8.722 21.841 -7.577 1.00 61.06 152 LEU A C 1
ATOM 1136 O O . LEU A 1 152 ? -7.613 22.240 -7.909 1.00 61.06 152 LEU A O 1
ATOM 1140 N N . HIS A 1 153 ? -8.897 21.119 -6.463 1.00 64.19 153 HIS A N 1
ATOM 1141 C CA . HIS A 1 153 ? -7.813 20.827 -5.510 1.00 64.19 153 HIS A CA 1
ATOM 1142 C C . HIS A 1 153 ? -6.813 19.829 -6.083 1.00 64.19 153 HIS A C 1
ATOM 1144 O O . HIS A 1 153 ? -5.610 20.037 -5.956 1.00 64.19 153 HIS A O 1
ATOM 1150 N N . ALA A 1 154 ? -7.304 18.786 -6.756 1.00 61.50 154 ALA A N 1
ATOM 1151 C CA . ALA A 1 154 ? -6.453 17.799 -7.414 1.00 61.50 154 ALA A CA 1
ATOM 1152 C C . ALA A 1 154 ? -5.653 18.433 -8.560 1.00 61.50 154 ALA A C 1
ATOM 1154 O O . ALA A 1 154 ? -4.445 18.239 -8.652 1.00 61.50 154 ALA A O 1
ATOM 1155 N N . VAL A 1 155 ? -6.299 19.256 -9.394 1.00 67.31 155 VAL A N 1
ATOM 1156 C CA . VAL A 1 155 ? -5.628 19.926 -10.520 1.00 67.31 155 VAL A CA 1
ATOM 1157 C C . VAL A 1 155 ? -4.566 20.916 -10.032 1.00 67.31 155 VAL A C 1
ATOM 1159 O O . VAL A 1 155 ? -3.464 20.932 -10.576 1.00 67.31 155 VAL A O 1
ATOM 1162 N N . VAL A 1 156 ? -4.848 21.698 -8.983 1.00 65.50 156 VAL A N 1
ATOM 1163 C CA . VAL A 1 156 ? -3.871 22.643 -8.413 1.00 65.50 156 VAL A CA 1
ATOM 1164 C C . VAL A 1 156 ? -2.716 21.911 -7.730 1.00 65.50 156 VAL A C 1
ATOM 1166 O O . VAL A 1 156 ? -1.566 22.272 -7.962 1.00 65.50 156 VAL A O 1
ATOM 1169 N N . ALA A 1 157 ? -2.982 20.860 -6.949 1.00 63.94 157 ALA A N 1
ATOM 1170 C CA . ALA A 1 157 ? -1.931 20.069 -6.307 1.00 63.94 157 ALA A CA 1
ATOM 1171 C C . ALA A 1 157 ? -0.960 19.474 -7.335 1.00 63.94 157 ALA A C 1
ATOM 1173 O O . ALA A 1 157 ? 0.256 19.520 -7.152 1.00 63.94 157 ALA A O 1
ATOM 1174 N N . ILE A 1 158 ? -1.500 18.956 -8.440 1.00 66.31 158 ILE A N 1
ATOM 1175 C CA . ILE A 1 158 ? -0.700 18.316 -9.482 1.00 66.31 158 ILE A CA 1
ATOM 1176 C C . ILE A 1 158 ? 0.026 19.361 -10.334 1.00 66.31 158 ILE A C 1
ATOM 1178 O O . ILE A 1 158 ? 1.200 19.179 -10.645 1.00 66.31 158 ILE A O 1
ATOM 1182 N N . GLY A 1 159 ? -0.621 20.486 -10.652 1.00 70.44 159 GLY A N 1
ATOM 1183 C CA . GLY A 1 159 ? 0.010 21.596 -11.369 1.00 70.44 159 GLY A CA 1
ATOM 1184 C C . GLY A 1 159 ? 1.180 22.210 -10.595 1.00 70.44 159 GLY A C 1
ATOM 1185 O O . GLY A 1 159 ? 2.250 22.422 -11.161 1.00 70.44 159 GLY A O 1
ATOM 1186 N N . VAL A 1 160 ? 1.012 22.428 -9.288 1.00 68.38 160 VAL A N 1
ATOM 1187 C CA . VAL A 1 160 ? 2.074 22.933 -8.402 1.00 68.38 160 VAL A CA 1
ATOM 1188 C C . VAL A 1 160 ? 3.197 21.904 -8.248 1.00 68.38 160 VAL A C 1
ATOM 1190 O O . VAL A 1 160 ? 4.369 22.262 -8.359 1.00 68.38 160 VAL A O 1
ATOM 1193 N N . GLY A 1 161 ? 2.859 20.621 -8.078 1.00 64.31 161 GLY A N 1
ATOM 1194 C CA . GLY A 1 161 ? 3.849 19.547 -8.000 1.00 64.31 161 GLY A CA 1
ATOM 1195 C C . GLY A 1 161 ? 4.709 19.439 -9.265 1.00 64.31 161 GLY A C 1
ATOM 1196 O O . GLY A 1 161 ? 5.934 19.372 -9.173 1.00 64.31 161 GLY A O 1
ATOM 1197 N N . LEU A 1 162 ? 4.088 19.501 -10.448 1.00 67.50 162 LEU A N 1
ATOM 1198 C CA . LEU A 1 162 ? 4.786 19.484 -11.740 1.00 67.50 162 LEU A CA 1
ATOM 1199 C C . LEU A 1 162 ? 5.658 20.729 -11.955 1.00 67.50 162 LEU A C 1
ATOM 1201 O O . LEU A 1 162 ? 6.775 20.608 -12.454 1.00 67.50 162 LEU A O 1
ATOM 1205 N N . ALA A 1 163 ? 5.187 21.912 -11.552 1.00 67.19 163 ALA A N 1
ATOM 1206 C CA . ALA A 1 163 ? 5.957 23.150 -11.667 1.00 67.19 163 ALA A CA 1
ATOM 1207 C C . ALA A 1 163 ? 7.224 23.135 -10.795 1.00 67.19 163 ALA A C 1
ATOM 1209 O O . ALA A 1 163 ? 8.269 23.627 -11.213 1.00 67.19 163 ALA A O 1
ATOM 1210 N N . ILE A 1 164 ? 7.156 22.534 -9.605 1.00 64.31 164 ILE A N 1
ATOM 1211 C CA . ILE A 1 164 ? 8.304 22.424 -8.693 1.00 64.31 164 ILE A CA 1
ATOM 1212 C C . ILE A 1 164 ? 9.300 21.370 -9.172 1.00 64.31 164 ILE A C 1
ATOM 1214 O O . ILE A 1 164 ? 10.504 21.583 -9.078 1.00 64.31 164 ILE A O 1
ATOM 1218 N N . LEU A 1 165 ? 8.821 20.278 -9.771 1.00 63.69 165 LEU A N 1
ATOM 1219 C CA . LEU A 1 165 ? 9.681 19.287 -10.426 1.00 63.69 165 LEU A CA 1
ATOM 1220 C C . LEU A 1 165 ? 10.464 19.866 -11.620 1.00 63.69 165 LEU A C 1
ATOM 1222 O O . LEU A 1 165 ? 11.527 19.345 -11.944 1.00 63.69 165 LEU A O 1
ATOM 1226 N N . ALA A 1 166 ? 9.979 20.945 -12.245 1.00 66.12 166 ALA A N 1
ATOM 1227 C CA . ALA A 1 166 ? 10.661 21.634 -13.343 1.00 66.12 166 ALA A CA 1
ATOM 1228 C C . ALA A 1 166 ? 11.759 22.622 -12.888 1.00 66.12 166 ALA A C 1
ATOM 1230 O O . ALA A 1 166 ? 12.496 23.141 -13.728 1.00 66.12 166 ALA A O 1
ATOM 1231 N N . LEU A 1 167 ? 11.893 22.898 -11.583 1.00 69.31 167 LEU A N 1
ATOM 1232 C CA . LEU A 1 167 ? 12.948 23.771 -11.057 1.00 69.31 167 LEU A CA 1
ATOM 1233 C C . LEU A 1 167 ? 14.297 23.029 -11.001 1.00 69.31 167 LEU A C 1
ATOM 1235 O O . LEU A 1 167 ? 14.328 21.870 -10.589 1.00 69.31 167 LEU A O 1
ATOM 1239 N N . PRO A 1 168 ? 15.435 23.672 -11.328 1.00 58.88 168 PRO A N 1
ATOM 1240 C CA . PRO A 1 168 ? 16.760 23.045 -11.303 1.00 58.88 168 PRO A CA 1
ATOM 1241 C C . PRO A 1 168 ? 17.333 22.959 -9.872 1.00 58.88 168 PRO A C 1
ATOM 1243 O O . PRO A 1 168 ? 18.420 23.458 -9.588 1.00 58.88 168 PRO A O 1
ATOM 1246 N N . LEU A 1 169 ? 16.586 22.358 -8.945 1.00 60.66 169 LEU A N 1
ATOM 1247 C CA . LEU A 1 169 ? 17.035 22.053 -7.583 1.00 60.66 169 LEU A CA 1
ATOM 1248 C C . LEU A 1 169 ? 17.429 20.574 -7.477 1.00 60.66 169 LEU A C 1
ATOM 1250 O O . LEU A 1 169 ? 17.182 19.774 -8.380 1.00 60.66 169 LEU A O 1
ATOM 1254 N N . SER A 1 170 ? 18.064 20.193 -6.365 1.00 60.09 170 SER A N 1
ATOM 1255 C CA . SER A 1 170 ? 18.410 18.791 -6.136 1.00 60.09 170 SER A CA 1
ATOM 1256 C C . SER A 1 170 ? 17.146 17.921 -6.097 1.00 60.09 170 SER A C 1
ATOM 1258 O O . SER A 1 170 ? 16.143 18.264 -5.472 1.00 60.09 170 SER A O 1
ATOM 1260 N N . GLU A 1 171 ? 17.207 16.773 -6.769 1.00 58.78 171 GLU A N 1
ATOM 1261 C CA . GLU A 1 171 ? 16.081 15.857 -7.020 1.00 58.78 171 GLU A CA 1
ATOM 1262 C C . GLU A 1 171 ? 15.312 15.477 -5.739 1.00 58.78 171 GLU A C 1
ATOM 1264 O O . GLU A 1 171 ? 14.085 15.432 -5.709 1.00 58.78 171 GLU A O 1
ATOM 1269 N N . VAL A 1 172 ? 16.042 15.317 -4.634 1.00 56.12 172 VAL A N 1
ATOM 1270 C CA . VAL A 1 172 ? 15.506 14.997 -3.304 1.00 56.12 172 VAL A CA 1
ATOM 1271 C C . VAL A 1 172 ? 14.683 16.150 -2.711 1.00 56.12 172 VAL A C 1
ATOM 1273 O O . VAL A 1 172 ? 13.639 15.923 -2.094 1.00 56.12 172 VAL A O 1
ATOM 1276 N N . ILE A 1 173 ? 15.130 17.394 -2.906 1.00 59.84 173 ILE A N 1
ATOM 1277 C CA . ILE A 1 173 ? 14.421 18.584 -2.424 1.00 59.84 173 ILE A CA 1
ATOM 1278 C C . ILE A 1 173 ? 13.176 18.819 -3.280 1.00 59.84 173 ILE A C 1
ATOM 1280 O O . ILE A 1 173 ? 12.120 19.100 -2.725 1.00 59.84 173 ILE A O 1
ATOM 1284 N N . ASN A 1 174 ? 13.261 18.619 -4.598 1.00 63.38 174 ASN A N 1
ATOM 1285 C CA . ASN A 1 174 ? 12.129 18.804 -5.506 1.00 63.38 174 ASN A CA 1
ATOM 1286 C C . ASN A 1 174 ? 10.972 17.839 -5.249 1.00 63.38 174 ASN A C 1
ATOM 1288 O O . ASN A 1 174 ? 9.831 18.283 -5.213 1.00 63.38 174 ASN A O 1
ATOM 1292 N N . VAL A 1 175 ? 11.233 16.546 -5.028 1.00 59.84 175 VAL A N 1
ATOM 1293 C CA . VAL A 1 175 ? 10.165 15.561 -4.759 1.00 59.84 175 VAL A CA 1
ATOM 1294 C C . VAL A 1 175 ? 9.448 15.871 -3.442 1.00 59.84 175 VAL A C 1
ATOM 1296 O O . VAL A 1 175 ? 8.217 15.869 -3.377 1.00 59.84 175 VAL A O 1
ATOM 1299 N N . THR A 1 176 ? 10.215 16.214 -2.406 1.00 58.81 176 THR A N 1
ATOM 1300 C CA . THR A 1 176 ? 9.675 16.589 -1.093 1.00 58.81 176 THR A CA 1
ATOM 1301 C C . THR A 1 176 ? 8.887 17.895 -1.173 1.00 58.81 176 THR A C 1
ATOM 1303 O O . THR A 1 176 ? 7.758 17.981 -0.691 1.00 58.81 176 THR A O 1
ATOM 1306 N N . ALA A 1 177 ? 9.460 18.911 -1.823 1.00 62.25 177 ALA A N 1
ATOM 1307 C CA . ALA A 1 177 ? 8.829 20.208 -2.003 1.00 62.25 177 ALA A CA 1
ATOM 1308 C C . ALA A 1 177 ? 7.564 20.095 -2.855 1.00 62.25 177 ALA A C 1
ATOM 1310 O O . ALA A 1 177 ? 6.558 20.684 -2.479 1.00 62.25 177 ALA A O 1
ATOM 1311 N N . ALA A 1 178 ? 7.561 19.309 -3.934 1.00 61.84 178 ALA A N 1
ATOM 1312 C CA . ALA A 1 178 ? 6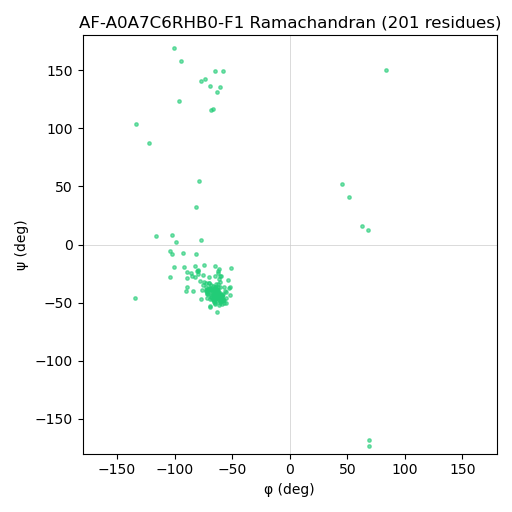.396 19.080 -4.788 1.00 61.84 178 ALA A CA 1
ATOM 1313 C C . ALA A 1 178 ? 5.250 18.391 -4.030 1.00 61.84 178 ALA A C 1
ATOM 1315 O O . ALA A 1 178 ? 4.105 18.829 -4.126 1.00 61.84 178 ALA A O 1
ATOM 1316 N N . GLY A 1 179 ? 5.550 17.362 -3.229 1.00 59.53 179 GLY A N 1
ATOM 1317 C C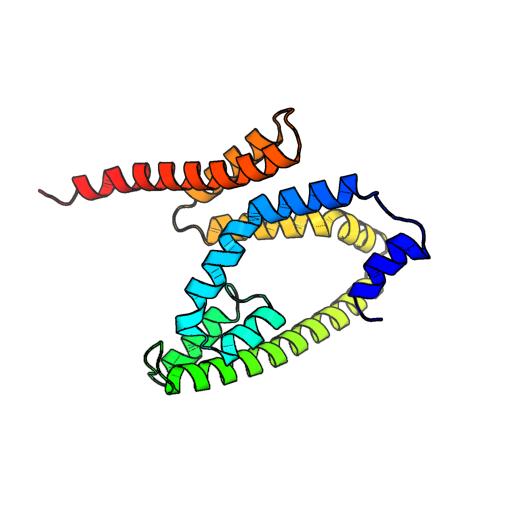A . GLY A 1 179 ? 4.548 16.681 -2.406 1.00 59.53 179 GLY A CA 1
ATOM 1318 C C . GLY A 1 179 ? 3.949 17.592 -1.330 1.00 59.53 179 GLY A C 1
ATOM 1319 O O . GLY A 1 179 ? 2.731 17.739 -1.241 1.00 59.53 179 GLY A O 1
ATOM 1320 N N . VAL A 1 180 ? 4.798 18.260 -0.542 1.00 64.31 180 VAL A N 1
ATOM 1321 C CA . VAL A 1 180 ? 4.359 19.121 0.571 1.00 64.31 180 VAL A CA 1
ATOM 1322 C C . VAL A 1 180 ? 3.634 20.370 0.066 1.00 64.31 180 VAL A C 1
ATOM 1324 O O . VAL A 1 180 ? 2.565 20.709 0.569 1.00 64.31 180 VAL A O 1
ATOM 1327 N N . SER A 1 181 ? 4.165 21.042 -0.955 1.00 61.78 181 SER A N 1
ATOM 1328 C CA . SER A 1 181 ? 3.523 22.223 -1.545 1.00 61.78 181 SER A CA 1
ATOM 1329 C C . SER A 1 181 ? 2.234 21.881 -2.289 1.00 61.78 181 SER A C 1
ATOM 1331 O O . SER A 1 181 ? 1.295 22.664 -2.216 1.00 61.78 181 SER A O 1
ATOM 1333 N N . GLY A 1 182 ? 2.145 20.719 -2.946 1.00 63.84 182 GLY A N 1
ATOM 1334 C CA . GLY A 1 182 ? 0.914 20.250 -3.579 1.00 63.84 182 GLY A CA 1
ATOM 1335 C C . GLY A 1 182 ? -0.194 20.049 -2.546 1.00 63.84 182 GLY A C 1
ATOM 1336 O O . GLY A 1 182 ? -1.318 20.513 -2.743 1.00 63.84 182 GLY A O 1
ATOM 1337 N N . ILE A 1 183 ? 0.140 19.456 -1.395 1.00 63.66 183 ILE A N 1
ATOM 1338 C CA . ILE A 1 183 ? -0.784 19.295 -0.267 1.00 63.66 183 ILE A CA 1
ATOM 1339 C C . ILE A 1 183 ? -1.162 20.660 0.328 1.00 63.66 183 ILE A C 1
ATOM 1341 O O . ILE A 1 183 ? -2.350 20.944 0.477 1.00 63.66 183 ILE A O 1
ATOM 1345 N N . ILE A 1 184 ? -0.199 21.544 0.607 1.00 65.94 184 ILE A N 1
ATOM 1346 C CA . ILE A 1 184 ? -0.462 22.881 1.173 1.00 65.94 184 ILE A CA 1
ATOM 1347 C C . ILE A 1 184 ? -1.290 23.747 0.216 1.00 65.94 184 ILE A C 1
ATOM 1349 O O . ILE A 1 184 ? -2.243 24.391 0.648 1.00 65.94 184 ILE A O 1
ATOM 1353 N N . ALA A 1 185 ? -0.980 23.739 -1.081 1.00 65.31 185 ALA A N 1
ATOM 1354 C CA . ALA A 1 185 ? -1.745 24.448 -2.100 1.00 65.31 185 ALA A CA 1
ATOM 1355 C C . ALA A 1 185 ? -3.171 23.893 -2.194 1.00 65.31 185 ALA A C 1
ATOM 1357 O O . ALA A 1 185 ? -4.123 24.667 -2.246 1.00 65.31 185 ALA A O 1
ATOM 1358 N N . SER A 1 186 ? -3.342 22.568 -2.127 1.00 61.03 186 SER A N 1
ATOM 1359 C CA . SER A 1 186 ? -4.674 21.954 -2.096 1.00 61.03 186 SER A CA 1
ATOM 1360 C C . SER A 1 186 ? -5.481 22.369 -0.859 1.00 61.03 186 SER A C 1
ATOM 1362 O O . SER A 1 186 ? -6.662 22.687 -0.977 1.00 61.03 186 SER A O 1
ATOM 1364 N N . LEU A 1 187 ? -4.836 22.461 0.310 1.00 65.12 187 LEU A N 1
ATOM 1365 C CA . LEU A 1 187 ? -5.455 22.889 1.566 1.00 65.12 187 LEU A CA 1
ATOM 1366 C C . LEU A 1 187 ? -5.796 24.386 1.564 1.00 65.12 187 LEU A C 1
ATOM 1368 O O . LEU A 1 187 ? -6.871 24.759 2.025 1.00 65.12 187 LEU A O 1
ATOM 1372 N N . LEU A 1 188 ? -4.931 25.236 1.005 1.00 67.50 188 LEU A N 1
ATOM 1373 C CA . LEU A 1 188 ? -5.184 26.670 0.821 1.00 67.50 188 LEU A CA 1
ATOM 1374 C C . LEU A 1 188 ? -6.351 26.918 -0.133 1.00 67.50 188 LEU A C 1
ATOM 1376 O O . LEU A 1 188 ? -7.236 27.719 0.151 1.00 67.50 188 LEU A O 1
ATOM 1380 N N . VAL A 1 189 ? -6.405 26.201 -1.255 1.00 68.19 189 VAL A N 1
ATOM 1381 C CA . VAL A 1 189 ? -7.556 26.299 -2.157 1.00 68.19 189 VAL A CA 1
ATOM 1382 C C . VAL A 1 189 ? -8.815 25.778 -1.463 1.00 68.19 189 VAL A C 1
ATOM 1384 O O . VAL A 1 189 ? -9.875 26.374 -1.637 1.00 68.19 189 VAL A O 1
ATOM 1387 N N . ALA A 1 190 ? -8.726 24.738 -0.628 1.00 63.62 190 ALA A N 1
ATOM 1388 C CA . ALA A 1 190 ? -9.853 24.225 0.152 1.00 63.62 190 ALA A CA 1
ATOM 1389 C C . ALA A 1 190 ? -10.390 25.216 1.193 1.00 63.62 190 ALA A C 1
ATOM 1391 O O . ALA A 1 190 ? -11.605 25.307 1.370 1.00 63.62 190 ALA A O 1
ATOM 1392 N N . THR A 1 191 ? -9.528 25.980 1.866 1.00 65.75 191 THR A N 1
ATOM 1393 C CA . THR A 1 191 ? -9.969 27.025 2.803 1.00 65.75 191 THR A CA 1
ATOM 1394 C C . THR A 1 191 ? -10.565 28.228 2.072 1.00 65.75 191 THR A C 1
ATOM 1396 O O . THR A 1 191 ? -11.594 28.747 2.500 1.00 65.75 191 THR A O 1
ATOM 1399 N N . LEU A 1 192 ? -10.001 28.615 0.923 1.00 63.88 192 LEU A N 1
ATOM 1400 C CA . LEU A 1 192 ? -10.513 29.713 0.094 1.00 63.88 192 LEU A CA 1
ATOM 1401 C C . LEU A 1 192 ? -11.842 29.376 -0.603 1.00 63.88 192 LEU A C 1
ATOM 1403 O O . LEU A 1 192 ? -12.688 30.251 -0.756 1.00 63.88 192 LEU A O 1
ATOM 1407 N N . THR A 1 193 ? -12.063 28.114 -0.984 1.00 61.34 193 THR A N 1
ATOM 1408 C CA . THR A 1 193 ? -13.323 27.658 -1.609 1.00 61.34 193 THR A CA 1
ATOM 1409 C C . THR A 1 193 ? -14.438 27.344 -0.614 1.00 61.34 193 THR A C 1
ATOM 1411 O O . THR A 1 193 ? -15.594 27.347 -1.018 1.00 61.34 193 THR A O 1
ATOM 1414 N N . LYS A 1 194 ? -14.145 27.135 0.679 1.00 54.00 194 LYS A N 1
ATOM 1415 C CA . LYS A 1 194 ? -15.172 27.070 1.741 1.00 54.00 194 LYS A CA 1
ATOM 1416 C C . LYS A 1 194 ? -15.656 28.452 2.207 1.00 54.00 194 LYS A C 1
ATOM 1418 O O . LYS A 1 194 ? -16.771 28.572 2.702 1.00 54.00 194 LYS A O 1
ATOM 1423 N N . ALA A 1 195 ? -14.852 29.498 2.015 1.00 47.16 195 ALA A N 1
ATOM 1424 C CA . ALA A 1 195 ? -15.181 30.873 2.398 1.00 47.16 195 ALA A CA 1
ATOM 1425 C C . ALA A 1 195 ? -16.416 31.532 1.715 1.00 47.16 195 ALA A C 1
ATOM 1427 O O . ALA A 1 195 ? -16.950 32.469 2.315 1.00 47.16 195 ALA A O 1
ATOM 1428 N N . PRO A 1 196 ? -16.915 31.119 0.526 1.00 44.12 196 PRO A N 1
ATOM 1429 C CA . PRO A 1 196 ? -18.098 31.737 -0.079 1.00 44.12 196 PRO A CA 1
ATOM 1430 C C . PRO A 1 196 ? -19.442 31.163 0.406 1.00 44.12 196 PRO A C 1
ATOM 1432 O O . PRO A 1 196 ? -20.428 31.895 0.392 1.00 44.12 196 PRO A O 1
ATOM 1435 N N . GLU A 1 197 ? -19.524 29.898 0.843 1.00 41.28 197 GLU A N 1
ATOM 1436 C CA . GLU A 1 197 ? -20.825 29.274 1.167 1.00 41.28 197 GLU A CA 1
ATOM 1437 C C . GLU A 1 197 ? -21.339 29.615 2.577 1.00 41.28 197 GLU A C 1
ATOM 1439 O O . GLU A 1 197 ? -22.546 29.717 2.785 1.00 41.28 197 GLU A O 1
ATOM 1444 N N . GLU A 1 198 ? -20.459 29.894 3.543 1.00 40.97 198 GLU A N 1
ATOM 1445 C CA . GLU A 1 198 ? -20.882 30.210 4.920 1.00 40.97 198 GLU A CA 1
ATOM 1446 C C . GLU A 1 198 ? -21.483 31.626 5.066 1.00 40.97 198 GLU A C 1
ATOM 1448 O O . GLU A 1 198 ? -22.202 31.909 6.025 1.00 40.97 198 GLU A O 1
ATOM 1453 N N . LYS A 1 199 ? -21.251 32.523 4.095 1.00 35.97 199 LYS A N 1
ATOM 1454 C CA . LYS A 1 199 ? -21.784 33.899 4.113 1.00 35.97 199 LYS A CA 1
ATOM 1455 C C . LYS A 1 199 ? -23.123 34.084 3.389 1.00 35.97 199 LYS A C 1
ATOM 1457 O O . LYS A 1 199 ? -23.701 35.158 3.507 1.00 35.97 199 LYS A O 1
ATOM 1462 N N . ALA A 1 200 ? -23.635 33.074 2.683 1.00 40.28 200 ALA A N 1
ATOM 1463 C CA . ALA A 1 200 ? -24.889 33.181 1.923 1.00 40.28 200 ALA A CA 1
ATOM 1464 C C . ALA A 1 200 ? -26.110 32.532 2.612 1.00 40.28 200 ALA A C 1
ATOM 1466 O O . ALA A 1 200 ? -27.230 32.712 2.148 1.00 40.28 200 ALA A O 1
ATOM 1467 N N . GLY A 1 201 ? -25.916 31.802 3.719 1.00 37.25 201 GLY A N 1
ATOM 1468 C CA . GLY A 1 201 ? -26.984 31.105 4.458 1.00 37.25 201 GLY A CA 1
ATOM 1469 C C . GLY A 1 201 ? -27.466 31.795 5.740 1.00 37.25 201 GLY A C 1
ATOM 1470 O O . GLY A 1 201 ? -28.215 31.196 6.507 1.00 37.25 201 GLY A O 1
ATOM 1471 N N . LYS A 1 202 ? -27.020 33.026 6.011 1.00 39.41 202 LYS A N 1
ATOM 1472 C CA . LYS A 1 202 ? -27.522 33.856 7.115 1.00 39.41 202 LYS A CA 1
ATOM 1473 C C . LYS A 1 202 ? -28.049 35.170 6.555 1.00 39.41 202 LYS A C 1
ATOM 1475 O O . LYS A 1 202 ? -27.291 36.128 6.467 1.00 39.41 202 LYS A O 1
ATOM 1480 N N . ASN A 1 203 ? -29.318 35.161 6.164 1.00 35.47 203 ASN A N 1
ATOM 1481 C CA . ASN A 1 203 ? -30.257 36.283 6.204 1.00 35.47 203 ASN A CA 1
ATOM 1482 C C . ASN A 1 203 ? -31.671 35.707 6.225 1.00 35.47 203 ASN A C 1
ATOM 1484 O O . ASN A 1 203 ? -31.937 34.816 5.389 1.00 35.47 203 ASN A O 1
#